Protein AF-A0A7R9TDF8-F1 (afdb_monomer)

Sequence (340 aa):
MAAEARTRLNGLPQVDYQATLSAKLRIAREVFRRAGDDALLCAAFLEWESAQEEWLLPYSVFCALRDTFGHAEHWRWGDLAAPTMDRLRAMAALHPRAGGAGGEGAPLEPSPVAREASFWRWLQWQLHLQLGAAARYATSRRVVLKGDLPIGVDKGSVDTWVHPELFRMDKRTGAPPDAFDPNGQNWGFPTYNWEAMSRDGYAWWRRRLAGLSQYFSAYRIDHILGFFRIWEMPEGTTTGLLGRFRPSVPLWRDELEAQGVWDFDRLCEPFITEELVEEVFGEELAPLVMGVTEDVGHGRLRLVSGLHTEELICEVLGAGCEEGALRAERKGGCGYSASA

Nearest PDB structures (foldseek):
  1esw-assembly1_A  TM=8.079E-01  e=2.100E-13  Thermus aquaticus
  2x1i-assembly1_A  TM=8.201E-01  e=2.803E-13  Thermus brockianus
  4s3q-assembly3_C  TM=7.929E-01  e=1.814E-10  Escherichia coli K-12
  4s3p-assembly1_A  TM=7.948E-01  e=2.565E-10  Escherichia coli K-12
  4s3r-assembly1_A  TM=7.953E-01  e=4.844E-10  Escherichia coli K-12

pLDDT: mean 87.62, std 16.83, range [22.81, 98.62]

Solvent-accessible surface area (backbone atoms only — not comparable to full-atom values): 19641 Å² total; per-residue (Å²): 107,72,69,56,51,47,58,60,54,72,68,44,98,59,84,55,59,68,63,48,50,54,50,50,52,54,52,50,52,56,49,38,75,74,50,34,69,65,50,64,68,32,68,72,44,48,55,49,46,64,78,37,39,86,58,48,53,56,43,14,47,46,52,28,48,24,68,70,72,72,50,50,60,40,81,72,52,58,90,60,30,65,62,52,72,68,56,51,51,65,48,48,31,67,75,38,52,44,73,71,100,78,82,84,39,58,82,41,82,48,46,74,48,7,58,41,14,51,51,45,47,51,50,52,49,54,48,50,54,52,50,38,50,51,34,53,50,33,49,76,68,76,40,82,48,70,41,80,39,68,73,67,57,54,67,51,30,56,64,44,41,73,42,43,74,45,35,36,82,69,29,22,25,41,37,60,52,48,99,88,40,78,48,29,34,54,69,73,19,33,38,74,26,61,72,56,35,54,75,67,72,34,51,71,61,52,49,57,54,56,62,50,56,71,49,28,83,44,68,47,60,42,69,60,59,52,80,73,37,30,34,39,24,54,60,52,63,77,52,12,68,78,46,42,58,44,72,64,85,84,82,55,67,70,64,37,40,76,71,71,52,72,64,54,65,71,73,76,41,84,85,41,31,67,68,57,40,36,71,75,50,31,86,84,43,24,64,61,56,53,71,51,38,40,81,75,58,93,70,30,39,40,62,36,92,86,48,83,36,59,54,53,44,48,54,63,53,50,78,75,43,75,96,66,78,88,62,73,77,92,80,76,92,72,92,72,83,90,80,131

Organism: NCBI:txid156133

Foldseek 3Di:
DLVVLCVVQVPDPDHPPVSVVVSVVVVLVVVCVVCLVVVCPDPVLVVVCVVVVVQLLLQLLQVLVCVVVVHLQLCPVPVRQEDDSVRSCQLQDQFDAPDPDDPPGDTDHHDSSNVSSSSSSVVVVVVLVVLLVVLVVCVVVVHFDEAEAEQFDACSDSCCRHCVVQWDSQKFFWAAADPVRNQTTTPHTTATPVVVCVVVPNVVVVVVVVVCVSRGPHYDYPPPCVVVWTWMAGPQAGTSHRTDIPPDDDDDQVNCVVVVNHPVCPVPDDFDALVVLCVPPNPPCSVVVVVQWDDPDPRGIDGPPPCPHPNSSCVVVVVPDDPDDPPPDPPDDDDDDPDD

Secondary structure (DSSP, 8-state):
-HHHHHHHHHTSSS--HHHHHHHHHHHHHHHHHHHHHHHHHSHHHHHHHHHHHHHHHHHHHHHHHHHHHTS--GGGSGGGSS--HHHHHHHH-SS-BSSSSSS-SPB-PPPHHHHHHHHHHHHHHHHHHHHHHHHHHHHHTTPPPEEEE-SS--TTSHHHHH-GGGEETTEEEEE---SS-TT-EE--PPEE-HHHHHTTTSHHHHHHHHHHTTT-SEEEETTGGGGT-EEEEETT--SSTT-EEES-PPPPHHHHHHTT---HHHHHS--B-HHHHHHHHHHHHHHHHHTTEEEEETTEEEEPTT--SHHHHHHHHHTSS-TTTT--------------

Radius of gyration: 26.21 Å; Cα contacts (8 Å, |Δi|>4): 369; chains: 1; bounding box: 64×52×73 Å

InterPro domains:
  IPR003385 Glycoside hydrolase, family 77 [PF02446] (10-244)
  IPR017853 Glycoside hydrolase superfamily [SSF51445] (5-248)

Structure (mmCIF, N/CA/C/O backbone):
data_AF-A0A7R9TDF8-F1
#
_entry.id   AF-A0A7R9TDF8-F1
#
loop_
_atom_site.group_PDB
_atom_site.id
_atom_site.type_symbol
_atom_site.label_atom_id
_atom_site.label_alt_id
_atom_site.label_comp_id
_atom_site.label_asym_id
_atom_site.label_entity_id
_atom_site.label_seq_id
_atom_site.pdbx_PDB_ins_code
_atom_site.Cartn_x
_atom_site.Cartn_y
_atom_site.Cartn_z
_atom_site.occupancy
_atom_site.B_iso_or_equiv
_atom_site.auth_seq_id
_atom_site.auth_comp_id
_atom_site.auth_asym_id
_atom_site.auth_atom_id
_atom_site.pdbx_PDB_model_num
ATOM 1 N N . MET A 1 1 ? 28.014 -14.544 -8.008 1.00 79.38 1 MET A N 1
ATOM 2 C CA . MET A 1 1 ? 26.915 -13.744 -7.419 1.00 79.38 1 MET A CA 1
ATOM 3 C C . MET A 1 1 ? 25.558 -14.450 -7.499 1.00 79.38 1 MET A C 1
ATOM 5 O O . MET A 1 1 ? 25.127 -14.960 -6.478 1.00 79.38 1 MET A O 1
ATOM 9 N N . ALA A 1 2 ? 24.879 -14.525 -8.655 1.00 86.69 2 ALA A N 1
ATOM 10 C CA . ALA A 1 2 ? 23.505 -15.056 -8.714 1.00 86.69 2 ALA A CA 1
ATOM 11 C C . ALA A 1 2 ? 23.385 -16.543 -8.322 1.00 86.69 2 ALA A C 1
ATOM 13 O O . ALA A 1 2 ? 22.520 -16.905 -7.530 1.00 86.69 2 ALA A O 1
ATOM 14 N N . ALA A 1 3 ? 24.279 -17.398 -8.832 1.00 89.75 3 ALA A N 1
ATOM 15 C CA . ALA A 1 3 ? 24.278 -18.830 -8.519 1.00 89.75 3 ALA A CA 1
ATOM 16 C C . ALA A 1 3 ? 24.531 -19.108 -7.027 1.00 89.75 3 ALA A C 1
ATOM 18 O O . ALA A 1 3 ? 23.849 -19.929 -6.427 1.00 89.75 3 ALA A O 1
ATOM 19 N N . GLU A 1 4 ? 25.466 -18.376 -6.427 1.00 90.69 4 GLU A N 1
ATOM 20 C CA . GLU A 1 4 ? 25.805 -18.468 -5.005 1.00 90.69 4 GLU A CA 1
ATOM 21 C C . GLU A 1 4 ? 24.652 -17.997 -4.110 1.00 90.69 4 GLU A C 1
ATOM 23 O O . GLU A 1 4 ? 24.253 -18.711 -3.191 1.00 90.69 4 GLU A O 1
ATOM 28 N N . ALA A 1 5 ? 24.058 -16.836 -4.421 1.00 91.19 5 ALA A N 1
ATOM 29 C CA . ALA A 1 5 ? 22.892 -16.330 -3.704 1.00 91.19 5 ALA A CA 1
ATOM 30 C C . ALA A 1 5 ? 21.723 -17.322 -3.771 1.00 91.19 5 ALA A C 1
ATOM 32 O O . ALA A 1 5 ? 21.091 -17.577 -2.752 1.00 91.19 5 ALA A O 1
ATOM 33 N N . ARG A 1 6 ? 21.482 -17.930 -4.941 1.00 92.81 6 ARG A N 1
ATOM 34 C CA . ARG A 1 6 ? 20.460 -18.967 -5.122 1.00 92.81 6 ARG A CA 1
ATOM 35 C C . ARG A 1 6 ? 20.722 -20.184 -4.240 1.00 92.81 6 ARG A C 1
ATOM 37 O O . ARG A 1 6 ? 19.817 -20.595 -3.529 1.00 92.81 6 ARG A O 1
ATOM 44 N N . THR A 1 7 ? 21.928 -20.755 -4.275 1.00 95.00 7 THR A N 1
ATOM 45 C CA . THR A 1 7 ? 22.259 -21.944 -3.471 1.00 95.00 7 THR A CA 1
ATOM 46 C C . THR A 1 7 ? 22.097 -21.665 -1.980 1.00 95.00 7 THR A C 1
ATOM 48 O O . THR A 1 7 ? 21.463 -22.447 -1.280 1.00 95.00 7 THR A O 1
ATOM 51 N N . ARG A 1 8 ? 22.621 -20.530 -1.503 1.00 95.69 8 ARG A N 1
ATOM 52 C CA . ARG A 1 8 ? 22.553 -20.158 -0.087 1.00 95.69 8 ARG A CA 1
ATOM 53 C C . ARG A 1 8 ? 21.121 -19.885 0.375 1.00 95.69 8 ARG A C 1
ATOM 55 O O . ARG A 1 8 ? 20.710 -20.423 1.392 1.00 95.69 8 ARG A O 1
ATOM 62 N N . LEU A 1 9 ? 20.377 -19.045 -0.348 1.00 96.06 9 LEU A N 1
ATOM 63 C CA . LEU A 1 9 ? 19.055 -18.582 0.087 1.00 96.06 9 LEU A CA 1
ATOM 64 C C . LEU A 1 9 ? 17.964 -19.636 -0.115 1.00 96.06 9 LEU A C 1
ATOM 66 O O . LEU A 1 9 ? 17.097 -19.766 0.741 1.00 96.06 9 LEU A O 1
ATOM 70 N N . ASN A 1 10 ? 18.021 -20.429 -1.191 1.00 95.75 10 ASN A N 1
ATOM 71 C CA . ASN A 1 10 ? 17.046 -21.504 -1.408 1.00 95.75 10 ASN A CA 1
ATOM 72 C C . ASN A 1 10 ? 17.256 -22.694 -0.461 1.00 95.75 10 ASN A C 1
ATOM 74 O O . ASN A 1 10 ? 16.363 -23.524 -0.335 1.00 95.75 10 ASN A O 1
ATOM 78 N N . GLY A 1 11 ? 18.434 -22.808 0.161 1.00 95.44 11 GLY A N 1
ATOM 79 C CA . GLY A 1 11 ? 18.725 -23.843 1.152 1.00 95.44 11 GLY A CA 1
ATOM 80 C C . GLY A 1 11 ? 18.182 -23.537 2.551 1.00 95.44 11 GLY A C 1
ATOM 81 O O . GLY A 1 11 ? 18.278 -24.393 3.427 1.00 95.44 11 GLY A O 1
ATOM 82 N N . LEU A 1 12 ? 17.643 -22.335 2.786 1.00 96.88 12 LEU A N 1
ATOM 83 C CA . LEU A 1 12 ? 17.080 -21.961 4.081 1.00 96.88 12 LEU A CA 1
ATOM 84 C C . LEU A 1 12 ? 15.690 -22.593 4.277 1.00 96.88 12 LEU A C 1
ATOM 86 O O . LEU A 1 12 ? 14.914 -22.671 3.325 1.00 96.88 12 LEU A O 1
ATOM 90 N N . PRO A 1 13 ? 15.334 -23.000 5.511 1.00 96.88 13 PRO A N 1
ATOM 91 C CA . PRO A 1 13 ? 14.023 -23.588 5.802 1.00 96.88 13 PRO A CA 1
ATOM 92 C C . PRO A 1 13 ? 12.876 -22.571 5.691 1.00 96.88 13 PRO A C 1
ATOM 94 O O . PRO A 1 13 ? 11.719 -22.953 5.545 1.00 96.88 13 PRO A O 1
ATOM 97 N N . GLN A 1 14 ? 13.196 -21.279 5.777 1.00 97.06 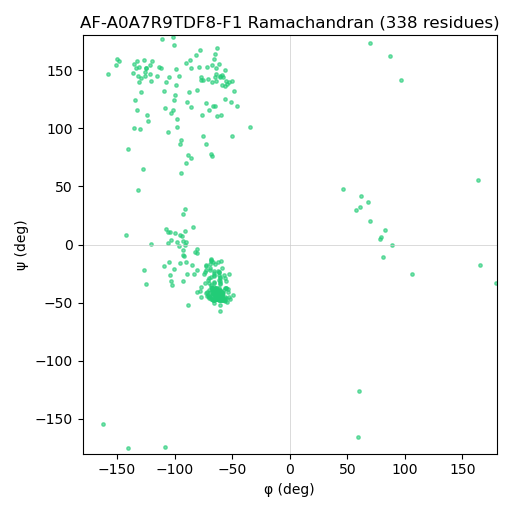14 GLN A N 1
ATOM 98 C CA . GLN A 1 14 ? 12.270 -20.163 5.627 1.00 97.06 14 GLN A CA 1
ATOM 99 C C . GLN A 1 14 ? 12.900 -19.088 4.744 1.00 97.06 14 GLN A C 1
ATOM 101 O O . GLN A 1 14 ? 14.124 -18.985 4.637 1.00 97.06 14 GLN A O 1
ATOM 106 N N . VAL A 1 15 ? 12.055 -18.276 4.112 1.00 96.69 15 VAL A N 1
ATOM 107 C CA . VAL A 1 15 ? 12.512 -17.182 3.255 1.00 96.69 15 VAL A CA 1
ATOM 108 C C . VAL A 1 15 ? 13.131 -16.081 4.112 1.00 96.69 15 VAL A C 1
ATOM 110 O O . VAL A 1 15 ? 12.439 -15.402 4.865 1.00 96.69 15 VAL A O 1
ATOM 113 N N . ASP A 1 16 ? 14.429 -15.848 3.934 1.00 96.88 16 ASP A N 1
ATOM 114 C CA . ASP A 1 16 ? 15.078 -14.619 4.389 1.00 96.88 16 ASP A CA 1
ATOM 115 C C . ASP A 1 16 ? 14.699 -13.481 3.429 1.00 96.88 16 ASP A C 1
ATOM 117 O O . ASP A 1 16 ? 15.302 -13.315 2.360 1.00 96.88 16 ASP A O 1
ATOM 121 N N . TYR A 1 17 ? 13.644 -12.737 3.773 1.00 96.19 17 TYR A N 1
ATOM 122 C CA . TYR A 1 17 ? 13.084 -11.681 2.927 1.00 96.19 17 TYR A CA 1
ATOM 123 C C . TYR A 1 17 ? 14.102 -10.588 2.606 1.00 96.19 17 TYR A C 1
ATOM 125 O O . TYR A 1 17 ? 14.248 -10.217 1.439 1.00 96.19 17 TYR A O 1
ATOM 133 N N . GLN A 1 18 ? 14.834 -10.096 3.609 1.00 96.25 18 GLN A N 1
ATOM 134 C CA . GLN A 1 18 ? 15.765 -8.984 3.431 1.00 96.25 18 GLN A CA 1
ATOM 135 C C . GLN A 1 18 ? 16.940 -9.392 2.538 1.00 96.25 18 GLN A C 1
ATOM 137 O O . GLN A 1 18 ? 17.264 -8.680 1.578 1.00 96.25 18 GLN A O 1
ATOM 142 N N . ALA A 1 19 ? 17.555 -10.551 2.793 1.00 96.25 19 ALA A N 1
ATOM 143 C CA . ALA A 1 19 ? 18.671 -11.019 1.980 1.00 96.25 19 ALA A CA 1
ATOM 144 C C . ALA A 1 19 ? 18.222 -11.408 0.565 1.00 96.25 19 ALA A C 1
ATOM 146 O O . ALA A 1 19 ? 18.941 -11.137 -0.402 1.00 96.25 19 ALA A O 1
ATOM 147 N N . THR A 1 20 ? 17.029 -11.994 0.421 1.00 96.62 20 THR A N 1
ATOM 148 C CA . THR A 1 20 ? 16.456 -12.353 -0.884 1.00 96.62 20 THR A CA 1
ATOM 149 C C . THR A 1 20 ? 16.148 -11.122 -1.720 1.00 96.62 20 THR A C 1
ATOM 151 O O . THR A 1 20 ? 16.553 -11.066 -2.884 1.00 96.62 20 THR A O 1
ATOM 154 N N . LEU A 1 21 ? 15.482 -10.120 -1.143 1.00 95.88 21 LEU A N 1
ATOM 155 C CA . LEU A 1 21 ? 15.175 -8.868 -1.828 1.00 95.88 21 LEU A CA 1
ATOM 156 C C . LEU A 1 21 ? 16.463 -8.146 -2.238 1.00 95.88 21 LEU A C 1
ATOM 158 O O . LEU A 1 21 ? 16.625 -7.796 -3.406 1.00 95.88 21 LEU A O 1
ATOM 162 N N . SER A 1 22 ? 17.419 -8.023 -1.314 1.00 95.62 22 SER A N 1
ATOM 163 C CA . SER A 1 22 ? 18.718 -7.391 -1.575 1.00 95.62 22 SER A CA 1
ATOM 164 C C . SER A 1 22 ? 19.488 -8.086 -2.701 1.00 95.62 22 SER A C 1
ATOM 166 O O . SER A 1 22 ? 20.064 -7.428 -3.568 1.00 95.62 22 SER A O 1
ATOM 168 N N . ALA A 1 23 ? 19.500 -9.423 -2.719 1.00 96.44 23 ALA A N 1
ATOM 169 C CA . ALA A 1 23 ? 20.156 -10.190 -3.772 1.00 96.44 23 ALA A CA 1
ATOM 170 C C . ALA A 1 23 ? 19.447 -10.024 -5.125 1.00 96.44 23 ALA A C 1
ATOM 172 O O . ALA A 1 23 ? 20.110 -9.760 -6.130 1.00 96.44 23 ALA A O 1
ATOM 173 N N . LYS A 1 24 ? 18.112 -10.138 -5.159 1.00 96.31 24 LYS A N 1
ATOM 174 C CA . LYS A 1 24 ? 17.321 -9.999 -6.390 1.00 96.31 24 LYS A CA 1
ATOM 175 C C . LYS A 1 24 ? 17.425 -8.599 -6.984 1.00 96.31 24 LYS A C 1
ATOM 177 O O . LYS A 1 24 ? 17.675 -8.493 -8.180 1.00 96.31 24 LYS A O 1
ATOM 182 N N . LEU A 1 25 ? 17.308 -7.544 -6.175 1.00 96.62 25 LEU A N 1
ATOM 183 C CA . LEU A 1 25 ? 17.443 -6.163 -6.647 1.00 96.62 25 LEU A CA 1
ATOM 184 C C . LEU A 1 25 ? 18.845 -5.887 -7.191 1.00 96.62 25 LEU A C 1
ATOM 186 O O . LEU A 1 25 ? 18.976 -5.279 -8.248 1.00 96.62 25 LEU A O 1
ATOM 190 N N . ARG A 1 26 ? 19.899 -6.393 -6.539 1.00 96.06 26 ARG A N 1
ATOM 191 C CA . ARG A 1 26 ? 21.276 -6.257 -7.043 1.00 96.06 26 ARG A CA 1
ATOM 192 C C . ARG A 1 26 ? 21.455 -6.916 -8.411 1.00 96.06 26 ARG A C 1
ATOM 194 O O . ARG A 1 26 ? 22.062 -6.326 -9.300 1.00 96.06 26 ARG A O 1
ATOM 201 N N . ILE A 1 27 ? 20.916 -8.123 -8.586 1.00 95.75 27 ILE A N 1
ATOM 202 C CA . ILE A 1 27 ? 20.950 -8.836 -9.870 1.00 95.75 27 ILE A CA 1
ATOM 203 C C . ILE A 1 27 ? 20.129 -8.078 -10.919 1.00 95.75 27 ILE A C 1
ATOM 205 O O . ILE A 1 27 ? 20.618 -7.860 -12.022 1.00 95.75 27 ILE A O 1
ATOM 209 N N . ALA A 1 28 ? 18.915 -7.645 -10.575 1.00 96.56 28 ALA A N 1
ATOM 210 C CA . ALA A 1 28 ? 18.036 -6.900 -11.470 1.00 96.56 28 ALA A CA 1
ATOM 211 C C . ALA A 1 28 ? 18.686 -5.594 -11.949 1.00 96.56 28 ALA A C 1
ATOM 213 O O . ALA A 1 28 ? 18.659 -5.310 -13.142 1.00 96.56 28 ALA A O 1
ATOM 214 N N . ARG A 1 29 ? 19.339 -4.842 -11.054 1.00 96.56 29 ARG A N 1
ATOM 215 C CA . ARG A 1 29 ? 20.085 -3.626 -11.413 1.00 96.56 29 ARG A CA 1
ATOM 216 C C . ARG A 1 29 ? 21.243 -3.916 -12.359 1.00 96.56 29 ARG A C 1
ATOM 218 O O . ARG A 1 29 ? 21.447 -3.168 -13.305 1.00 96.56 29 ARG A O 1
ATOM 225 N N . GLU A 1 30 ? 21.979 -5.004 -12.148 1.00 95.81 30 GLU A N 1
ATOM 226 C CA . GLU A 1 30 ? 23.072 -5.383 -13.050 1.00 95.81 30 GLU A CA 1
ATOM 227 C C . GLU A 1 30 ? 22.565 -5.818 -14.433 1.00 95.81 30 GLU A C 1
ATOM 229 O O . GLU A 1 30 ? 23.208 -5.529 -15.440 1.00 95.81 30 GLU A O 1
ATOM 234 N N . VAL A 1 31 ? 21.403 -6.474 -14.504 1.00 95.69 31 VAL A N 1
ATOM 235 C CA . VAL A 1 31 ? 20.738 -6.779 -15.780 1.00 95.69 31 VAL A CA 1
ATOM 236 C C . VAL A 1 31 ? 20.294 -5.489 -16.469 1.00 95.69 31 VAL A C 1
ATOM 238 O O . VAL A 1 31 ? 20.608 -5.288 -17.641 1.00 95.69 31 VAL A O 1
ATOM 241 N N . PHE A 1 32 ? 19.637 -4.589 -15.738 1.00 96.19 32 PHE A N 1
ATOM 242 C CA . PHE A 1 32 ? 19.196 -3.297 -16.258 1.00 96.19 32 PHE A CA 1
ATOM 243 C C . PHE A 1 32 ? 20.369 -2.443 -16.755 1.00 96.19 32 PHE A C 1
ATOM 245 O O . PHE A 1 32 ? 20.310 -1.882 -17.838 1.00 96.19 32 PHE A O 1
ATOM 252 N N . ARG A 1 33 ? 21.501 -2.428 -16.047 1.00 94.38 33 ARG A N 1
ATOM 253 C CA . ARG A 1 33 ? 22.711 -1.718 -16.489 1.00 94.38 33 ARG A CA 1
ATOM 254 C C . ARG A 1 33 ? 23.252 -2.226 -17.833 1.00 94.38 33 ARG A C 1
ATOM 256 O O . ARG A 1 33 ? 23.934 -1.488 -18.531 1.00 94.38 33 ARG A O 1
ATOM 263 N N . ARG A 1 34 ? 23.023 -3.500 -18.169 1.00 93.19 34 ARG A N 1
ATOM 264 C CA . ARG A 1 34 ? 23.550 -4.123 -19.395 1.00 93.19 34 ARG A CA 1
ATOM 265 C C . ARG A 1 34 ? 22.594 -4.058 -20.579 1.00 93.19 34 ARG A C 1
ATOM 267 O O . ARG A 1 34 ? 23.071 -4.069 -21.703 1.00 93.19 34 ARG A O 1
ATOM 274 N N . ALA A 1 35 ? 21.288 -4.086 -20.327 1.00 90.44 35 ALA A N 1
ATOM 275 C CA . ALA A 1 35 ? 20.269 -4.264 -21.367 1.00 90.44 35 ALA A CA 1
ATOM 276 C C . ALA A 1 35 ? 18.998 -3.425 -21.134 1.00 90.44 35 ALA A C 1
ATOM 278 O O . ALA A 1 35 ? 17.984 -3.629 -21.797 1.00 90.44 35 ALA A O 1
ATOM 279 N N . GLY A 1 36 ? 19.019 -2.526 -20.151 1.00 85.19 36 GLY A N 1
ATOM 280 C CA . GLY A 1 36 ? 17.886 -1.691 -19.771 1.00 85.19 36 GLY A CA 1
ATOM 281 C C . GLY A 1 36 ? 17.522 -0.695 -20.856 1.00 85.19 36 GLY A C 1
ATOM 282 O O . GLY A 1 36 ? 16.359 -0.634 -21.228 1.00 85.19 36 GLY A O 1
ATOM 283 N N . ASP A 1 37 ? 18.507 0.011 -21.410 1.00 85.56 37 ASP A N 1
ATOM 284 C CA . ASP A 1 37 ? 18.272 1.035 -22.434 1.00 85.56 37 ASP A CA 1
ATOM 285 C C . ASP A 1 37 ? 17.599 0.439 -23.679 1.00 85.56 37 ASP A C 1
ATOM 287 O O . ASP A 1 37 ? 16.549 0.918 -24.102 1.00 85.56 37 ASP A O 1
ATOM 291 N N . ASP A 1 38 ? 18.113 -0.683 -24.192 1.00 88.12 38 ASP A N 1
ATOM 292 C CA . ASP A 1 38 ? 17.503 -1.393 -25.324 1.00 88.12 38 ASP A CA 1
ATOM 293 C C . ASP A 1 38 ? 16.072 -1.859 -25.009 1.00 88.12 38 ASP A C 1
ATOM 295 O O . ASP A 1 38 ? 15.174 -1.773 -25.851 1.00 88.12 38 ASP A O 1
ATOM 299 N N . ALA A 1 39 ? 15.834 -2.336 -23.782 1.00 87.31 39 ALA A N 1
ATOM 300 C CA . ALA A 1 39 ? 14.507 -2.760 -23.349 1.00 87.31 39 ALA A CA 1
ATOM 301 C C . ALA A 1 39 ? 13.525 -1.582 -23.247 1.00 87.31 39 ALA A C 1
ATOM 303 O O . ALA A 1 39 ? 12.359 -1.747 -23.600 1.00 87.31 39 ALA A O 1
ATOM 304 N N . LEU A 1 40 ? 13.988 -0.411 -22.801 1.00 89.81 40 LEU A N 1
ATOM 305 C CA . LEU A 1 40 ? 13.187 0.811 -22.700 1.00 89.81 40 LEU A CA 1
ATOM 306 C C . LEU A 1 40 ? 12.891 1.443 -24.069 1.00 89.81 40 LEU A C 1
ATOM 308 O O . LEU A 1 40 ? 11.927 2.189 -24.201 1.00 89.81 40 LEU A O 1
ATOM 312 N N . LEU A 1 41 ? 13.691 1.139 -25.093 1.00 90.81 41 LEU A N 1
ATOM 313 C CA . LEU A 1 41 ? 13.490 1.626 -26.462 1.00 90.81 41 LEU A CA 1
ATOM 314 C C . LEU A 1 41 ? 12.650 0.680 -27.330 1.00 90.81 41 LEU A C 1
ATOM 316 O O . LEU A 1 41 ? 12.259 1.044 -28.441 1.00 90.81 41 LEU A O 1
ATOM 320 N N . CYS A 1 42 ? 12.366 -0.539 -26.864 1.00 94.19 42 CYS A N 1
ATOM 321 C CA . CYS A 1 42 ? 11.582 -1.485 -27.651 1.00 94.19 42 CYS A CA 1
ATOM 322 C C . CYS A 1 42 ? 10.103 -1.065 -27.747 1.00 94.19 42 CYS A C 1
ATOM 324 O O . CYS A 1 42 ? 9.499 -0.606 -26.777 1.00 94.19 42 CYS A O 1
ATOM 326 N N . ALA A 1 43 ? 9.491 -1.288 -28.915 1.00 95.62 43 ALA A N 1
ATOM 327 C CA . ALA A 1 43 ? 8.110 -0.876 -29.183 1.00 95.62 43 ALA A CA 1
ATOM 328 C C . ALA A 1 43 ? 7.102 -1.460 -28.175 1.00 95.62 43 ALA A C 1
ATOM 330 O O . ALA A 1 43 ? 6.212 -0.750 -27.721 1.00 95.62 43 ALA A O 1
ATOM 331 N N . ALA A 1 44 ? 7.284 -2.724 -27.773 1.00 96.25 44 ALA A N 1
ATOM 332 C CA . ALA A 1 44 ? 6.397 -3.386 -26.816 1.00 96.25 44 ALA A CA 1
ATOM 333 C C . ALA A 1 44 ? 6.433 -2.737 -25.423 1.00 96.25 44 ALA A C 1
ATOM 335 O O . ALA A 1 44 ? 5.399 -2.645 -24.766 1.00 96.25 44 ALA A O 1
ATOM 336 N N . PHE A 1 45 ? 7.609 -2.280 -24.974 1.00 96.38 45 PHE A N 1
ATOM 337 C CA . PHE A 1 45 ? 7.721 -1.547 -23.716 1.00 96.38 45 PHE A CA 1
ATOM 338 C C . PHE A 1 45 ? 7.055 -0.178 -23.823 1.00 96.38 45 PHE A C 1
ATOM 340 O O . PHE A 1 45 ? 6.276 0.163 -22.945 1.00 96.38 45 PHE A O 1
ATOM 347 N N . LEU A 1 46 ? 7.318 0.579 -24.892 1.00 95.44 46 LEU A N 1
ATOM 348 C CA . LEU A 1 46 ? 6.756 1.923 -25.074 1.00 95.44 46 LEU A CA 1
ATOM 349 C C . LEU A 1 46 ? 5.222 1.904 -25.158 1.00 95.44 46 LEU A C 1
ATOM 351 O O . LEU A 1 46 ? 4.556 2.750 -24.564 1.00 95.44 46 LEU A O 1
ATOM 355 N N . GLU A 1 47 ? 4.653 0.917 -25.854 1.00 96.81 47 GLU A N 1
ATOM 356 C CA . GLU A 1 47 ? 3.202 0.710 -25.919 1.00 96.81 47 GLU A CA 1
ATOM 357 C C . GLU A 1 47 ? 2.623 0.375 -24.537 1.00 96.81 47 GLU A C 1
ATOM 359 O O . GLU A 1 47 ? 1.640 0.983 -24.105 1.00 96.81 47 GLU A O 1
ATOM 364 N N . TRP A 1 48 ? 3.256 -0.552 -23.811 1.00 96.75 48 TRP A N 1
ATOM 365 C CA . TRP A 1 48 ? 2.827 -0.913 -22.462 1.00 96.75 48 TRP A CA 1
ATOM 366 C C . TRP A 1 48 ? 2.954 0.256 -21.483 1.00 96.75 48 TRP A C 1
ATOM 368 O O . TRP A 1 48 ? 2.012 0.541 -20.749 1.00 96.75 48 TRP A O 1
ATOM 378 N N . GLU A 1 49 ? 4.084 0.959 -21.488 1.00 95.62 49 GLU A N 1
ATOM 379 C CA . GLU A 1 49 ? 4.345 2.112 -20.631 1.00 95.62 49 GLU A CA 1
ATOM 380 C C . GLU A 1 49 ? 3.304 3.207 -20.861 1.00 95.62 49 GLU A C 1
ATOM 382 O O . GLU A 1 49 ? 2.740 3.712 -19.894 1.00 95.62 49 GLU A O 1
ATOM 387 N N . SER A 1 50 ? 2.986 3.518 -22.122 1.00 95.50 50 SER A N 1
ATOM 388 C CA . SER A 1 50 ? 1.939 4.488 -22.451 1.00 95.50 50 SER A CA 1
ATOM 389 C C . SER A 1 50 ? 0.572 4.058 -21.912 1.00 95.50 50 SER A C 1
ATOM 391 O O . SER A 1 50 ? -0.147 4.877 -21.344 1.00 95.50 50 SER A O 1
ATOM 393 N N . ALA A 1 51 ? 0.227 2.769 -22.006 1.00 95.38 51 ALA A N 1
ATOM 394 C CA . ALA A 1 51 ? -1.023 2.243 -21.457 1.00 95.38 51 ALA A CA 1
ATOM 395 C C . ALA A 1 51 ? -1.061 2.223 -19.915 1.00 95.38 51 ALA A C 1
ATOM 397 O O . ALA A 1 51 ? -2.145 2.170 -19.334 1.00 95.38 51 ALA A O 1
ATOM 398 N N . GLN A 1 52 ? 0.099 2.231 -19.249 1.00 96.06 52 GLN A N 1
ATOM 399 C CA . GLN A 1 52 ? 0.224 2.192 -17.788 1.00 96.06 52 GLN A CA 1
ATOM 400 C C . GLN A 1 52 ? 0.626 3.541 -17.161 1.00 96.06 52 GLN A C 1
ATOM 402 O O . GLN A 1 52 ? 0.769 3.604 -15.939 1.00 96.06 52 GLN A O 1
ATOM 407 N N . GLU A 1 53 ? 0.805 4.609 -17.953 1.00 94.44 53 GLU A N 1
ATOM 408 C CA . GLU A 1 53 ? 1.426 5.878 -17.525 1.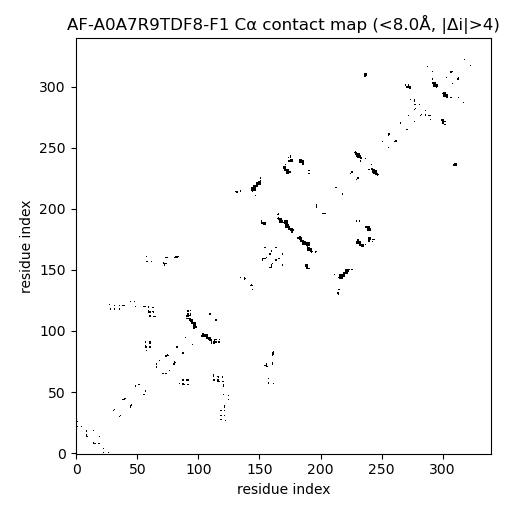00 94.44 53 GLU A CA 1
ATOM 409 C C . GLU A 1 53 ? 0.822 6.416 -16.222 1.00 94.44 53 GLU A C 1
ATOM 411 O O . GLU A 1 53 ? 1.560 6.807 -15.318 1.00 94.44 53 GLU A O 1
ATOM 416 N N . GLU A 1 54 ? -0.509 6.372 -16.112 1.00 93.69 54 GLU A N 1
ATOM 417 C CA . GLU A 1 54 ? -1.277 6.945 -15.002 1.00 93.69 54 GLU A CA 1
ATOM 418 C C . GLU A 1 54 ? -0.804 6.464 -13.622 1.00 93.69 54 GLU A C 1
ATOM 420 O O . GLU A 1 54 ? -0.692 7.277 -12.711 1.00 93.69 54 GLU A O 1
ATOM 425 N N . TRP A 1 55 ? -0.480 5.176 -13.460 1.00 96.31 55 TRP A N 1
ATOM 426 C CA . TRP A 1 55 ? 0.024 4.639 -12.186 1.00 96.31 55 TRP A CA 1
ATOM 427 C C . TRP A 1 55 ? 1.536 4.399 -12.205 1.00 96.31 55 TRP A C 1
ATOM 429 O O . TRP A 1 55 ? 2.202 4.514 -11.174 1.00 96.31 55 TRP A O 1
ATOM 439 N N . LEU A 1 56 ? 2.101 4.065 -13.367 1.00 97.75 56 LEU A N 1
ATOM 440 C CA . LEU A 1 56 ? 3.496 3.658 -13.488 1.00 97.75 56 LEU A CA 1
ATOM 441 C C . LEU A 1 56 ? 4.453 4.839 -13.302 1.00 97.75 56 LEU A C 1
ATOM 443 O O . LEU A 1 56 ? 5.479 4.706 -12.627 1.00 97.75 56 LEU A O 1
ATOM 447 N N . LEU A 1 57 ? 4.114 6.001 -13.867 1.00 97.62 57 LEU A N 1
ATOM 448 C CA . LEU A 1 57 ? 4.900 7.217 -13.700 1.00 97.62 57 LEU A CA 1
ATOM 449 C C . LEU A 1 57 ? 4.991 7.630 -12.220 1.00 97.62 57 LEU A C 1
ATOM 451 O O . LEU A 1 57 ? 6.118 7.680 -11.714 1.00 97.62 57 LEU A O 1
ATOM 455 N N . PRO A 1 58 ? 3.879 7.857 -11.488 1.00 97.94 58 PRO A N 1
ATOM 456 C CA . PRO A 1 58 ? 3.967 8.209 -10.076 1.00 97.94 58 PRO A CA 1
ATOM 457 C C . PRO A 1 58 ? 4.634 7.115 -9.243 1.00 97.94 58 PRO A C 1
ATOM 459 O O . PRO A 1 58 ? 5.477 7.437 -8.411 1.00 97.94 58 PRO A O 1
ATOM 462 N N . TYR A 1 59 ? 4.368 5.831 -9.507 1.00 98.56 59 TYR A N 1
ATOM 463 C CA . TYR A 1 59 ? 5.020 4.724 -8.798 1.00 98.56 59 TYR A CA 1
ATOM 464 C C . TYR A 1 59 ? 6.547 4.748 -8.936 1.00 98.56 59 TYR A C 1
ATOM 466 O O . TYR A 1 59 ? 7.274 4.586 -7.952 1.00 98.56 59 TYR A O 1
ATOM 474 N N . SER A 1 60 ? 7.044 4.954 -10.156 1.00 98.38 60 SER A N 1
ATOM 475 C CA . SER A 1 60 ? 8.480 4.922 -10.432 1.00 98.38 60 SER A CA 1
ATOM 476 C C . SER A 1 60 ? 9.231 6.084 -9.781 1.00 98.38 60 SER A C 1
ATOM 478 O O . SER A 1 60 ? 10.297 5.877 -9.197 1.00 98.38 60 SER A O 1
ATOM 480 N N . VAL A 1 61 ? 8.648 7.287 -9.812 1.00 98.31 61 VAL A N 1
ATOM 481 C CA . VAL A 1 61 ? 9.205 8.461 -9.132 1.00 98.31 61 VAL A CA 1
ATOM 482 C C . VAL A 1 61 ? 9.097 8.300 -7.617 1.00 98.31 61 VAL A C 1
ATOM 484 O O . VAL A 1 61 ? 10.064 8.582 -6.917 1.00 98.31 61 VAL A O 1
ATOM 487 N N . PHE A 1 62 ? 7.976 7.782 -7.108 1.00 98.62 62 PHE A N 1
ATOM 488 C CA . PHE A 1 62 ? 7.795 7.500 -5.684 1.00 98.62 62 PHE A CA 1
ATOM 489 C C . PHE A 1 62 ? 8.889 6.568 -5.157 1.00 98.62 62 PHE A C 1
ATOM 491 O O . PHE A 1 62 ? 9.503 6.854 -4.135 1.00 98.62 62 PHE A O 1
ATOM 498 N N . CYS A 1 63 ? 9.179 5.476 -5.871 1.00 98.38 63 CYS A N 1
ATOM 499 C CA . CYS A 1 63 ? 10.230 4.537 -5.482 1.00 98.38 63 CYS A CA 1
ATOM 500 C C . CYS A 1 63 ? 11.621 5.190 -5.502 1.00 98.38 63 CYS A C 1
ATOM 502 O O . CYS A 1 63 ? 12.389 5.002 -4.561 1.00 98.38 63 CYS A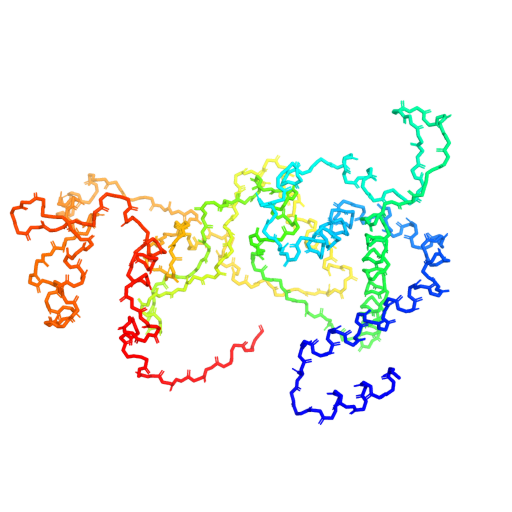 O 1
ATOM 504 N N . ALA A 1 64 ? 11.921 6.005 -6.518 1.00 97.88 64 ALA A N 1
ATOM 505 C CA . ALA A 1 64 ? 13.171 6.760 -6.582 1.00 97.88 64 ALA A CA 1
ATOM 506 C C . ALA A 1 64 ? 13.326 7.749 -5.411 1.00 97.88 64 ALA A C 1
ATOM 508 O O . ALA A 1 64 ? 14.404 7.849 -4.821 1.00 97.88 64 ALA A O 1
ATOM 509 N N . LEU A 1 65 ? 12.256 8.461 -5.044 1.00 97.69 65 LEU A N 1
ATOM 510 C CA . LEU A 1 65 ? 12.261 9.395 -3.917 1.00 97.69 65 LEU A CA 1
ATOM 511 C C . LEU A 1 65 ? 12.340 8.674 -2.574 1.00 97.69 65 LEU A C 1
ATOM 513 O O . LEU A 1 65 ? 13.179 9.041 -1.758 1.00 97.69 65 LEU A O 1
ATOM 517 N N . ARG A 1 66 ? 11.553 7.614 -2.363 1.00 97.69 66 ARG A N 1
ATOM 518 C CA . ARG A 1 66 ? 11.623 6.770 -1.160 1.00 97.69 66 ARG A CA 1
ATOM 519 C C . ARG A 1 66 ? 13.047 6.293 -0.908 1.00 97.69 66 ARG A C 1
ATOM 521 O O . ARG A 1 66 ? 13.530 6.390 0.214 1.00 97.69 66 ARG A O 1
ATOM 528 N N . ASP A 1 67 ? 13.723 5.804 -1.943 1.00 95.75 67 ASP A N 1
ATOM 529 C CA . ASP A 1 67 ? 15.092 5.302 -1.819 1.00 95.75 67 ASP A CA 1
ATOM 530 C C . ASP A 1 67 ? 16.099 6.441 -1.578 1.00 95.75 67 ASP A C 1
ATOM 532 O O . ASP A 1 67 ? 17.087 6.245 -0.876 1.00 95.75 67 ASP A O 1
ATOM 536 N N . THR A 1 68 ? 15.828 7.642 -2.105 1.00 94.94 68 THR A N 1
ATOM 537 C CA . THR A 1 68 ? 16.652 8.844 -1.880 1.00 94.94 68 THR A CA 1
ATOM 538 C C . THR A 1 68 ? 16.509 9.386 -0.454 1.00 94.94 68 THR A C 1
ATOM 540 O O . THR A 1 68 ? 17.508 9.739 0.167 1.00 94.94 68 THR A O 1
ATOM 543 N N . PHE A 1 69 ? 15.283 9.456 0.074 1.00 95.81 69 PHE A N 1
ATOM 544 C CA . PHE A 1 69 ? 14.992 9.961 1.421 1.00 95.81 69 PHE A CA 1
ATOM 545 C C . PHE A 1 69 ? 15.146 8.893 2.515 1.00 95.81 69 PHE A C 1
ATOM 547 O O . PHE A 1 69 ? 15.244 9.227 3.692 1.00 95.81 69 PHE A O 1
ATOM 554 N N . GLY A 1 70 ? 15.162 7.609 2.150 1.00 96.62 70 GLY A N 1
ATOM 555 C CA . GLY A 1 70 ? 15.261 6.485 3.084 1.00 96.62 70 GLY A CA 1
ATOM 556 C C . GLY A 1 70 ? 13.952 6.124 3.799 1.00 96.62 70 GLY A C 1
ATOM 557 O O . GLY A 1 70 ? 13.960 5.248 4.659 1.00 96.62 70 GLY A O 1
ATOM 558 N N . HIS A 1 71 ? 12.829 6.763 3.456 1.00 96.06 71 HIS A N 1
ATOM 559 C CA . HIS A 1 71 ? 11.510 6.492 4.034 1.00 96.06 71 HIS A CA 1
ATOM 560 C C . HIS A 1 71 ? 10.379 6.782 3.036 1.00 96.06 71 HIS A C 1
ATOM 562 O O . HIS A 1 71 ? 10.553 7.534 2.079 1.00 96.06 71 HIS A O 1
ATOM 568 N N . ALA A 1 72 ? 9.202 6.200 3.282 1.00 97.00 72 ALA A N 1
ATOM 569 C CA . ALA A 1 72 ? 8.005 6.332 2.442 1.00 97.00 72 ALA A CA 1
ATOM 570 C C . ALA A 1 72 ? 7.013 7.413 2.927 1.00 97.00 72 ALA A C 1
ATOM 572 O O . ALA A 1 72 ? 5.984 7.640 2.296 1.00 97.00 72 ALA A O 1
ATOM 573 N N . GLU A 1 73 ? 7.320 8.081 4.045 1.00 96.06 73 GLU A N 1
ATOM 574 C CA . GLU A 1 73 ? 6.522 9.170 4.631 1.00 96.06 73 GLU A CA 1
ATOM 575 C C . GLU A 1 73 ? 6.562 10.422 3.743 1.00 96.06 73 GLU A C 1
ATOM 577 O O . GLU A 1 73 ? 7.308 11.370 3.994 1.00 96.06 73 GLU A O 1
ATOM 582 N N . HIS A 1 74 ? 5.786 10.400 2.662 1.00 96.50 74 HIS A N 1
ATOM 583 C CA . HIS A 1 74 ? 5.826 11.408 1.602 1.00 96.50 74 HIS A CA 1
ATOM 584 C C . HIS A 1 74 ? 5.479 12.821 2.079 1.00 96.50 74 HIS A C 1
ATOM 586 O O . HIS A 1 74 ? 6.033 13.791 1.567 1.00 96.50 74 HIS A O 1
ATOM 592 N N . TRP A 1 75 ? 4.691 12.948 3.150 1.00 95.12 75 TRP A N 1
ATOM 593 C CA . TRP A 1 75 ? 4.421 14.222 3.826 1.00 95.12 75 TRP A CA 1
ATOM 594 C C . TRP A 1 75 ? 5.673 14.890 4.421 1.00 95.12 75 TRP A C 1
ATOM 596 O O . TRP A 1 75 ? 5.637 16.077 4.736 1.00 95.12 75 TRP A O 1
ATOM 606 N N . ARG A 1 76 ? 6.796 14.170 4.553 1.00 95.94 76 ARG A N 1
ATOM 607 C CA . ARG A 1 76 ? 8.087 14.709 5.024 1.00 95.94 76 ARG A CA 1
ATOM 608 C C . ARG A 1 76 ? 9.043 15.068 3.886 1.00 95.94 76 ARG A C 1
ATOM 610 O O . ARG A 1 76 ? 10.145 15.534 4.152 1.00 95.94 76 ARG A O 1
ATOM 617 N N . TRP A 1 77 ? 8.640 14.910 2.623 1.00 95.88 77 TRP A N 1
ATOM 618 C CA . TRP A 1 77 ? 9.473 15.244 1.457 1.00 95.88 77 TRP A CA 1
ATOM 619 C C . TRP A 1 77 ? 9.423 16.735 1.060 1.00 95.88 77 TRP A C 1
ATOM 621 O O . TRP A 1 77 ? 9.838 17.101 -0.042 1.00 95.88 77 TRP A O 1
ATOM 631 N N . GLY A 1 78 ? 8.917 17.610 1.938 1.00 93.62 78 GLY A N 1
ATOM 632 C CA . GLY A 1 78 ? 8.842 19.058 1.711 1.00 93.62 78 GLY A CA 1
ATOM 633 C C . GLY A 1 78 ? 7.997 19.403 0.484 1.00 93.62 78 GLY A C 1
ATOM 634 O O . GLY A 1 78 ? 6.873 18.925 0.345 1.00 93.62 78 GLY A O 1
ATOM 635 N N . ASP A 1 79 ? 8.559 20.173 -0.450 1.00 91.19 79 ASP A N 1
ATOM 636 C CA . ASP A 1 79 ? 7.874 20.580 -1.687 1.00 91.19 79 ASP A CA 1
ATOM 637 C C . ASP A 1 79 ? 7.442 19.400 -2.574 1.00 91.19 79 ASP A C 1
ATOM 639 O O . ASP A 1 79 ? 6.681 19.596 -3.521 1.00 91.19 79 ASP A O 1
ATOM 643 N N . LEU A 1 80 ? 7.952 18.189 -2.331 1.00 93.81 80 LEU A N 1
ATOM 644 C CA . LEU A 1 80 ? 7.595 16.970 -3.061 1.00 93.81 80 LEU A CA 1
ATOM 645 C C . LEU A 1 80 ? 6.457 16.177 -2.399 1.00 93.81 80 LEU A C 1
ATOM 647 O O . LEU A 1 80 ? 6.099 15.119 -2.910 1.00 93.81 80 LEU A O 1
ATOM 651 N N . ALA A 1 81 ? 5.870 16.668 -1.304 1.00 92.88 81 ALA A N 1
ATOM 652 C CA . ALA A 1 81 ? 4.791 15.980 -0.593 1.00 92.88 81 ALA A CA 1
ATOM 653 C C . ALA A 1 81 ? 3.488 15.853 -1.403 1.00 92.88 81 ALA A C 1
ATOM 655 O O . ALA A 1 81 ? 2.732 14.916 -1.183 1.00 92.88 81 ALA A O 1
ATOM 656 N N . ALA A 1 82 ? 3.236 16.761 -2.352 1.00 90.81 82 ALA A N 1
ATOM 657 C CA . ALA A 1 82 ? 2.049 16.745 -3.211 1.00 90.81 82 ALA A CA 1
ATOM 658 C C . ALA A 1 82 ? 2.421 17.139 -4.656 1.00 90.81 82 ALA A C 1
ATOM 660 O O . ALA A 1 82 ? 2.324 18.312 -5.033 1.00 90.81 82 ALA A O 1
ATOM 661 N N . PRO A 1 83 ? 2.936 16.203 -5.472 1.00 92.50 83 PRO A N 1
ATOM 662 C CA . PRO A 1 83 ? 3.400 16.499 -6.821 1.00 92.50 83 PRO A CA 1
ATOM 663 C C . PRO A 1 83 ? 2.235 16.609 -7.815 1.00 92.50 83 PRO A C 1
ATOM 665 O O . PRO A 1 83 ? 1.215 15.938 -7.693 1.00 92.50 83 PRO A O 1
ATOM 668 N N . THR A 1 84 ? 2.427 17.394 -8.874 1.00 93.75 84 THR A N 1
ATOM 669 C CA . THR A 1 84 ? 1.566 17.346 -10.064 1.00 93.75 84 THR A CA 1
ATOM 670 C C . THR A 1 84 ? 2.114 16.342 -11.077 1.00 93.75 84 THR A C 1
ATOM 672 O O . THR A 1 84 ? 3.323 16.095 -11.120 1.00 93.75 84 THR A O 1
ATOM 675 N N . MET A 1 85 ? 1.258 15.811 -11.956 1.00 92.44 85 MET A N 1
ATOM 676 C CA . MET A 1 85 ? 1.700 14.909 -13.030 1.00 92.44 85 MET A CA 1
ATOM 677 C C . MET A 1 85 ? 2.789 15.522 -13.916 1.00 92.44 85 MET A C 1
ATOM 679 O O . MET A 1 85 ? 3.735 14.831 -14.284 1.00 92.44 85 MET A O 1
ATOM 683 N N . ASP A 1 86 ? 2.726 16.822 -14.204 1.00 93.56 86 ASP A N 1
ATOM 684 C CA . ASP A 1 86 ? 3.754 17.494 -15.006 1.00 93.56 86 ASP A CA 1
ATOM 685 C C . ASP A 1 86 ? 5.102 17.561 -14.286 1.00 93.56 86 ASP A C 1
ATOM 687 O O . ASP A 1 86 ? 6.149 17.352 -14.903 1.00 93.56 86 ASP A O 1
ATOM 691 N N . ARG A 1 87 ? 5.092 17.763 -12.962 1.00 93.62 87 ARG A N 1
ATOM 692 C CA . ARG A 1 87 ? 6.311 17.686 -12.152 1.00 93.62 87 ARG A CA 1
ATOM 693 C C . ARG A 1 87 ? 6.888 16.272 -12.164 1.00 93.62 87 ARG A C 1
ATOM 695 O O . ARG A 1 87 ? 8.097 16.123 -12.317 1.00 93.62 87 ARG A O 1
ATOM 702 N N . LEU A 1 88 ? 6.044 15.243 -12.069 1.00 95.38 88 LEU A N 1
ATOM 703 C CA . LEU A 1 88 ? 6.482 13.845 -12.155 1.00 95.38 88 LEU A CA 1
ATOM 704 C C . LEU A 1 88 ? 7.101 13.525 -13.521 1.00 95.38 88 LEU A C 1
ATOM 706 O O . LEU A 1 88 ? 8.181 12.935 -13.572 1.00 95.38 88 LEU A O 1
ATOM 710 N N . ARG A 1 89 ? 6.483 13.975 -14.623 1.00 94.69 89 ARG A N 1
ATOM 711 C CA . ARG A 1 89 ? 7.042 13.837 -15.981 1.00 94.69 89 ARG A CA 1
ATOM 712 C C . ARG A 1 89 ? 8.406 14.506 -16.098 1.00 94.69 89 ARG A C 1
ATOM 714 O O . ARG A 1 89 ? 9.341 13.891 -16.605 1.00 94.69 89 ARG A O 1
ATOM 721 N N . ALA A 1 90 ? 8.540 15.730 -15.588 1.00 92.44 90 ALA A N 1
ATOM 722 C CA . ALA A 1 90 ? 9.811 16.448 -15.589 1.00 92.44 90 ALA A CA 1
ATOM 723 C C . ALA A 1 90 ? 10.894 15.707 -14.783 1.00 92.44 90 ALA A C 1
ATOM 725 O O . ALA A 1 90 ? 12.038 15.614 -15.224 1.00 92.44 90 ALA A O 1
ATOM 726 N N . MET A 1 91 ? 10.537 15.129 -13.632 1.00 93.81 91 MET A N 1
ATOM 727 C CA . MET A 1 91 ? 11.464 14.365 -12.787 1.00 93.81 91 MET A CA 1
ATOM 728 C C . MET A 1 91 ? 11.891 13.029 -13.408 1.00 93.81 91 MET A C 1
ATOM 730 O O . MET A 1 91 ? 13.025 12.606 -13.189 1.00 93.81 91 MET A O 1
ATOM 734 N N . ALA A 1 92 ? 11.011 12.379 -14.174 1.00 94.44 92 ALA A N 1
ATOM 735 C CA . ALA A 1 92 ? 11.254 11.084 -14.814 1.00 94.44 92 ALA A CA 1
ATOM 736 C C . ALA A 1 92 ? 11.851 11.177 -16.234 1.00 94.44 92 ALA A C 1
ATOM 738 O O . ALA A 1 92 ? 12.085 10.145 -16.874 1.00 94.44 92 ALA A O 1
ATOM 739 N N . ALA A 1 93 ? 12.088 12.388 -16.747 1.00 90.69 93 ALA A N 1
ATOM 740 C CA . ALA A 1 93 ? 12.574 12.611 -18.103 1.00 90.69 93 ALA A CA 1
ATOM 741 C C . ALA A 1 93 ? 14.005 12.073 -18.295 1.00 90.69 93 ALA A C 1
ATOM 743 O O . ALA A 1 93 ? 14.948 12.541 -17.656 1.00 90.69 93 ALA A O 1
ATOM 744 N N . LEU A 1 94 ? 14.172 11.113 -19.215 1.00 83.81 94 LEU A N 1
ATOM 745 C CA . LEU A 1 94 ? 15.482 10.543 -19.572 1.00 83.81 94 LEU A CA 1
ATOM 746 C C . LEU A 1 94 ? 16.282 11.409 -20.554 1.00 83.81 94 LEU A C 1
ATOM 748 O O . LEU A 1 94 ? 17.505 11.323 -20.595 1.00 83.81 94 LEU A O 1
ATOM 752 N N . HIS A 1 95 ? 15.597 12.271 -21.307 1.00 81.44 95 HIS A N 1
ATOM 753 C CA . HIS A 1 95 ? 16.208 13.212 -22.246 1.00 81.44 95 HIS A CA 1
ATOM 754 C C . HIS A 1 95 ? 15.716 14.643 -21.977 1.00 81.44 95 HIS A C 1
ATOM 756 O O . HIS A 1 95 ? 14.995 15.213 -22.802 1.00 81.44 95 HIS A O 1
ATOM 762 N N . PRO A 1 96 ? 16.037 15.223 -20.803 1.00 75.75 96 PRO A N 1
ATOM 763 C CA . PRO A 1 96 ? 15.662 16.597 -20.496 1.00 75.75 96 PRO A CA 1
ATOM 764 C C . PRO A 1 96 ? 16.358 17.584 -21.447 1.00 75.75 96 PRO A C 1
ATOM 766 O O . PRO A 1 96 ? 17.451 17.323 -21.954 1.00 75.75 96 PRO A O 1
ATOM 769 N N . ARG A 1 97 ? 15.729 18.739 -21.687 1.00 70.00 97 ARG A N 1
ATOM 770 C CA . ARG A 1 97 ? 16.306 19.851 -22.460 1.00 70.00 97 ARG A CA 1
ATOM 771 C C . ARG A 1 97 ? 16.365 21.111 -21.608 1.00 70.00 97 ARG A C 1
ATOM 773 O O . ARG A 1 97 ? 15.493 21.330 -20.771 1.00 70.00 97 ARG A O 1
ATOM 780 N N . ALA A 1 98 ? 17.387 21.938 -21.820 1.00 61.97 98 ALA A N 1
ATOM 781 C CA . ALA A 1 98 ? 17.440 23.271 -21.226 1.00 61.97 98 ALA A CA 1
ATOM 782 C C . ALA A 1 98 ? 16.305 24.159 -21.791 1.00 61.97 98 ALA A C 1
ATOM 784 O O . ALA A 1 98 ? 15.972 24.059 -22.965 1.00 61.97 98 ALA A O 1
ATOM 785 N N . GLY A 1 99 ? 15.710 25.040 -20.983 1.00 56.66 99 GLY A N 1
ATOM 786 C CA . GLY A 1 99 ? 14.662 25.975 -21.429 1.00 56.66 99 GLY A CA 1
ATOM 787 C C . GLY A 1 99 ? 13.223 25.502 -21.173 1.00 56.66 99 GLY A C 1
ATOM 788 O O . GLY A 1 99 ? 12.908 24.319 -21.270 1.00 56.66 99 GLY A O 1
ATOM 789 N N . GLY A 1 100 ? 12.353 26.445 -20.791 1.00 54.47 100 GLY A N 1
ATOM 790 C CA . GLY A 1 100 ? 10.937 26.199 -20.491 1.00 54.47 100 GLY A CA 1
ATOM 791 C C . GLY A 1 100 ? 10.130 25.695 -21.696 1.00 54.47 100 GLY A C 1
ATOM 792 O O . GLY A 1 100 ? 10.620 25.702 -22.822 1.00 54.47 100 GLY A O 1
ATOM 793 N N . ALA A 1 101 ? 8.896 25.246 -21.426 1.00 42.69 101 ALA A N 1
ATOM 794 C CA . ALA A 1 101 ? 7.959 24.611 -22.362 1.00 42.69 101 ALA A CA 1
ATOM 795 C C . ALA A 1 101 ? 8.046 25.178 -23.798 1.00 42.69 101 ALA A C 1
ATOM 797 O O . ALA A 1 101 ? 7.539 26.261 -24.077 1.00 42.69 101 ALA A O 1
ATOM 798 N N . GLY A 1 102 ? 8.728 24.450 -24.693 1.00 53.00 102 GLY A N 1
ATOM 799 C CA . GLY A 1 102 ? 9.040 24.922 -26.050 1.00 53.00 102 GLY A CA 1
ATOM 800 C C . GLY A 1 102 ? 10.105 24.116 -26.808 1.00 53.00 102 GLY A C 1
ATOM 801 O O . GLY A 1 102 ? 10.144 24.164 -28.028 1.00 53.00 102 GLY A O 1
ATOM 802 N N . GLY A 1 103 ? 10.924 23.302 -26.130 1.00 52.25 103 GLY A N 1
ATOM 803 C CA . GLY A 1 103 ? 11.687 22.218 -26.773 1.00 52.25 103 GLY A CA 1
ATOM 804 C C . GLY A 1 103 ? 12.977 22.598 -27.517 1.00 52.25 103 GLY A C 1
ATOM 805 O O . GLY A 1 103 ? 13.588 21.710 -28.113 1.00 52.25 103 GLY A O 1
ATOM 806 N N . GLU A 1 104 ? 13.438 23.849 -27.456 1.00 53.53 104 GLU A N 1
ATOM 807 C CA . GLU A 1 104 ? 14.579 24.341 -28.255 1.00 53.53 104 GLU A CA 1
ATOM 808 C C . GLU A 1 104 ? 15.939 24.424 -27.531 1.00 53.53 104 GLU A C 1
ATOM 810 O O . GLU A 1 104 ? 16.878 24.995 -28.078 1.00 53.53 104 GLU A O 1
ATOM 815 N N . GLY A 1 105 ? 16.113 23.882 -26.320 1.00 64.75 105 GLY A N 1
ATOM 816 C CA . GLY A 1 105 ? 17.431 23.925 -25.666 1.00 64.75 105 GLY A CA 1
ATOM 817 C C . GLY A 1 105 ? 18.254 22.646 -25.737 1.00 64.75 105 GLY A C 1
ATOM 818 O O . GLY A 1 105 ? 17.805 21.586 -26.179 1.00 64.75 105 GLY A O 1
ATOM 819 N N . ALA A 1 106 ? 19.505 22.779 -25.289 1.00 67.88 106 ALA A N 1
ATOM 820 C CA . ALA A 1 106 ? 20.511 21.727 -25.340 1.00 67.88 106 ALA A CA 1
ATOM 821 C C . ALA A 1 106 ? 20.080 20.476 -24.545 1.00 67.88 106 ALA A C 1
ATOM 823 O O . ALA A 1 106 ? 19.447 20.623 -23.492 1.00 67.88 106 ALA A O 1
ATOM 824 N N . PRO A 1 107 ? 20.430 19.260 -25.013 1.00 73.56 107 PRO A N 1
ATOM 825 C CA . PRO A 1 107 ? 20.256 18.034 -24.241 1.00 73.56 107 PRO A CA 1
ATOM 826 C C . PRO A 1 107 ? 20.963 18.134 -22.886 1.00 73.56 107 PRO A C 1
ATOM 828 O O . PRO A 1 107 ? 22.097 18.606 -22.806 1.00 73.56 107 PRO A O 1
ATOM 831 N N . LEU A 1 108 ? 20.290 17.680 -21.835 1.00 78.12 108 LEU A N 1
ATOM 832 C CA . LEU A 1 108 ? 20.833 17.573 -20.487 1.00 78.12 108 LEU A CA 1
ATOM 833 C C . LEU A 1 108 ? 20.926 16.100 -20.085 1.00 78.12 108 LEU A C 1
ATOM 835 O O . LEU A 1 108 ? 20.146 15.264 -20.540 1.00 78.12 108 LEU A O 1
ATOM 839 N N . GLU A 1 109 ? 21.869 15.797 -19.196 1.00 84.31 109 GLU A N 1
ATOM 840 C CA . GLU A 1 109 ? 21.952 14.479 -18.571 1.00 84.31 109 GLU A CA 1
ATOM 841 C C . GLU A 1 109 ? 20.707 14.214 -17.708 1.00 84.31 109 GLU A C 1
ATOM 843 O O . GLU A 1 109 ? 20.241 15.120 -17.004 1.00 84.31 109 GLU A O 1
ATOM 848 N N . PRO A 1 110 ? 20.167 12.981 -17.704 1.00 88.06 110 PRO A N 1
ATOM 849 C CA . PRO A 1 110 ? 19.054 12.633 -16.836 1.00 88.06 110 PRO A CA 1
ATOM 850 C C . PRO A 1 110 ? 19.429 12.809 -15.362 1.00 88.06 110 PRO A C 1
ATOM 852 O O . PRO A 1 110 ? 20.557 12.537 -14.932 1.00 88.06 110 PRO A O 1
ATOM 855 N N . SER A 1 111 ? 18.455 13.237 -14.561 1.00 92.06 111 SER A N 1
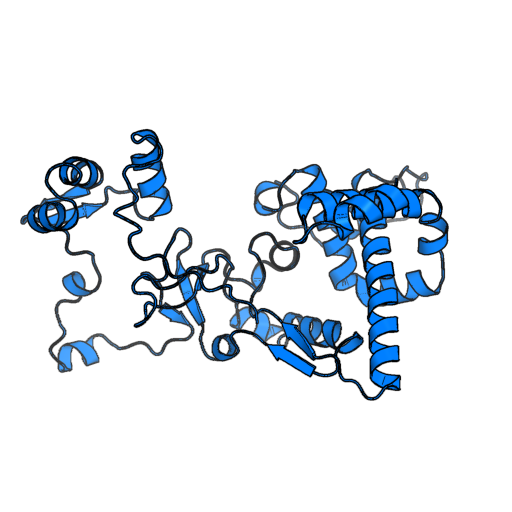ATOM 856 C CA . SER A 1 111 ? 18.635 13.359 -13.114 1.00 92.06 111 SER A CA 1
ATOM 857 C C . SER A 1 111 ? 18.837 11.976 -12.462 1.00 92.06 111 SER A C 1
ATOM 859 O O . SER A 1 111 ? 18.437 10.954 -13.032 1.00 92.06 111 SER A O 1
ATOM 861 N N . PRO A 1 112 ? 19.419 11.898 -11.248 1.00 93.38 112 PRO A N 1
ATOM 862 C CA . PRO A 1 112 ? 19.453 10.648 -10.485 1.00 93.38 112 PRO A CA 1
ATOM 863 C C . PRO A 1 112 ? 18.062 10.023 -10.305 1.00 93.38 112 PRO A C 1
ATOM 865 O O . PRO A 1 112 ? 17.920 8.813 -10.450 1.00 93.38 112 PRO A O 1
ATOM 868 N N . VAL A 1 113 ? 17.034 10.852 -10.087 1.00 95.19 113 VAL A N 1
ATOM 869 C CA . VAL A 1 113 ? 15.635 10.411 -9.982 1.00 95.19 113 VAL A CA 1
ATOM 870 C C . VAL A 1 113 ? 15.145 9.806 -11.296 1.00 95.19 113 VAL A C 1
ATOM 872 O O . VAL A 1 113 ? 14.530 8.748 -11.268 1.00 95.19 113 VAL A O 1
ATOM 875 N N . ALA A 1 114 ? 15.452 10.413 -12.446 1.00 95.19 114 ALA A N 1
ATOM 876 C CA . ALA A 1 114 ? 15.043 9.892 -13.751 1.00 95.19 114 ALA A CA 1
ATOM 877 C C . ALA A 1 114 ? 15.667 8.520 -14.050 1.00 95.19 114 ALA A C 1
ATOM 879 O O . ALA A 1 114 ? 14.971 7.613 -14.514 1.00 95.19 114 ALA A O 1
ATOM 880 N N . ARG A 1 115 ? 16.964 8.353 -13.746 1.00 93.44 115 ARG A N 1
ATOM 881 C CA . ARG A 1 115 ? 17.674 7.068 -13.888 1.00 93.44 115 ARG A CA 1
ATOM 882 C C . ARG A 1 115 ? 17.123 5.994 -12.954 1.00 93.44 115 ARG A C 1
ATOM 884 O O . ARG A 1 115 ? 17.017 4.834 -13.332 1.00 93.44 115 ARG A O 1
ATOM 891 N N . GLU A 1 116 ? 16.777 6.370 -11.731 1.00 96.31 116 GLU A N 1
ATOM 892 C CA . GLU A 1 116 ? 16.213 5.426 -10.773 1.00 96.31 116 GLU A CA 1
ATOM 893 C C . GLU A 1 116 ? 14.771 5.050 -11.147 1.00 96.31 116 GLU A C 1
ATOM 895 O O . GLU A 1 116 ? 14.408 3.875 -11.156 1.00 96.31 116 GLU A O 1
ATOM 900 N N . ALA A 1 117 ? 13.959 6.022 -11.563 1.00 97.12 117 ALA A N 1
ATOM 901 C CA . ALA A 1 117 ? 12.607 5.786 -12.048 1.00 97.12 117 ALA A CA 1
ATOM 902 C C . ALA A 1 117 ? 12.594 4.870 -13.284 1.00 97.12 117 ALA A C 1
ATOM 904 O O . ALA A 1 117 ? 11.730 4.001 -13.392 1.00 97.12 117 ALA A O 1
ATOM 905 N N . SER A 1 118 ? 13.545 5.000 -14.218 1.00 96.06 118 SER A N 1
ATOM 906 C CA . SER A 1 118 ? 13.618 4.100 -15.379 1.00 96.06 118 SER A CA 1
ATOM 907 C C . SER A 1 118 ? 13.907 2.647 -14.992 1.00 96.06 118 SER A C 1
ATOM 909 O O . SER A 1 118 ? 13.280 1.745 -15.549 1.00 96.06 118 SER A O 1
ATOM 911 N N . PHE A 1 119 ? 14.748 2.412 -13.977 1.00 97.38 119 PHE A N 1
ATOM 912 C CA . PHE A 1 119 ? 14.939 1.075 -13.410 1.00 97.38 119 PHE A CA 1
ATOM 913 C C . PHE A 1 119 ? 13.626 0.497 -12.864 1.00 97.38 119 PHE A C 1
ATOM 915 O O . PHE A 1 119 ? 13.278 -0.639 -13.188 1.00 97.38 119 PHE A O 1
ATOM 922 N N . TRP A 1 120 ? 12.867 1.269 -12.078 1.00 98.00 120 TRP A N 1
ATOM 923 C CA . TRP A 1 120 ? 11.593 0.801 -11.517 1.00 98.00 120 TRP A CA 1
ATOM 924 C C . TRP A 1 120 ? 10.528 0.543 -12.588 1.00 98.00 120 TRP A C 1
ATOM 926 O O . TRP A 1 120 ? 9.795 -0.442 -12.483 1.00 98.00 120 TRP A O 1
ATOM 936 N N . ARG A 1 121 ? 10.474 1.359 -13.649 1.00 97.69 121 ARG A N 1
ATOM 937 C CA . ARG A 1 121 ? 9.582 1.127 -14.801 1.00 97.69 121 ARG A CA 1
ATOM 938 C C . ARG A 1 121 ? 9.930 -0.160 -15.534 1.00 97.69 121 ARG A C 1
ATOM 940 O O . ARG A 1 121 ? 9.056 -0.993 -1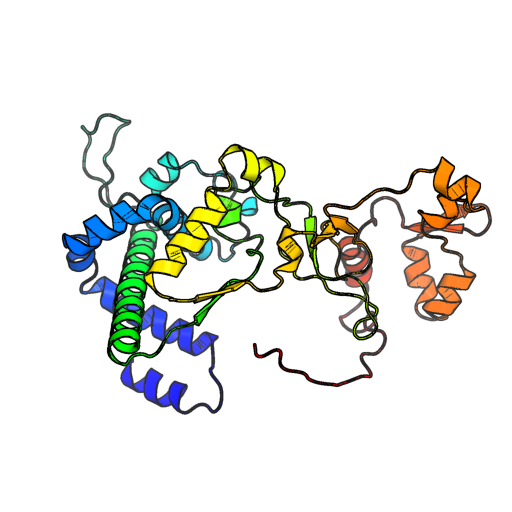5.771 1.00 97.69 121 ARG A O 1
ATOM 947 N N . TRP A 1 122 ? 11.215 -0.366 -15.816 1.00 97.81 122 TRP A N 1
ATOM 948 C CA . TRP A 1 122 ? 11.694 -1.613 -16.401 1.00 97.81 122 TRP A CA 1
ATOM 949 C C . TRP A 1 122 ? 11.394 -2.817 -15.503 1.00 97.81 122 TRP A C 1
ATOM 951 O O . TRP A 1 122 ? 10.958 -3.856 -15.995 1.00 97.81 122 TRP A O 1
ATOM 961 N N . LEU A 1 123 ? 11.571 -2.693 -14.185 1.00 98.00 123 LEU A N 1
ATOM 962 C CA . LEU A 1 123 ? 11.290 -3.784 -13.255 1.00 98.00 123 LEU A CA 1
ATOM 963 C C . LEU A 1 123 ? 9.799 -4.156 -13.254 1.00 98.00 123 LEU A C 1
ATOM 965 O O . LEU A 1 123 ? 9.475 -5.342 -13.302 1.00 98.00 123 LEU A O 1
ATOM 969 N N . GLN A 1 124 ? 8.898 -3.168 -13.265 1.00 97.94 124 GLN A N 1
ATOM 970 C CA . GLN A 1 124 ? 7.455 -3.407 -13.399 1.00 97.94 124 GLN A CA 1
ATOM 971 C C . GLN A 1 124 ? 7.099 -4.059 -14.740 1.00 97.94 124 GLN A C 1
ATOM 973 O O . GLN A 1 124 ? 6.280 -4.976 -14.773 1.00 97.94 124 GLN A O 1
ATOM 978 N N . TRP A 1 125 ? 7.773 -3.679 -15.827 1.00 97.75 125 TRP A N 1
ATOM 979 C CA . TRP A 1 125 ? 7.613 -4.350 -17.117 1.00 97.75 125 TRP A CA 1
ATOM 980 C C . TRP A 1 125 ? 8.032 -5.824 -17.062 1.00 97.75 125 TRP A C 1
ATOM 982 O O . TRP A 1 125 ? 7.296 -6.701 -17.517 1.00 97.75 125 TRP A O 1
ATOM 992 N N . GLN A 1 126 ? 9.178 -6.133 -16.443 1.00 97.69 126 GLN A N 1
ATOM 993 C CA . GLN A 1 126 ? 9.614 -7.521 -16.259 1.00 97.69 126 GLN A CA 1
ATOM 994 C C . GLN A 1 126 ? 8.607 -8.332 -15.431 1.00 97.69 126 GLN A C 1
ATOM 996 O O . GLN A 1 126 ? 8.335 -9.489 -15.759 1.00 97.69 126 GLN A O 1
ATOM 1001 N N . LEU A 1 127 ? 8.024 -7.731 -14.388 1.00 97.38 127 LEU A N 1
ATOM 1002 C CA . LEU A 1 127 ? 6.973 -8.362 -13.588 1.00 97.38 127 LEU A CA 1
ATOM 1003 C C . LEU A 1 127 ? 5.710 -8.621 -14.417 1.00 97.38 127 LEU A C 1
ATOM 1005 O O . LEU A 1 127 ? 5.196 -9.739 -14.386 1.00 97.38 127 LEU A O 1
ATOM 1009 N N . HIS A 1 128 ? 5.255 -7.640 -15.201 1.00 97.69 128 HIS A N 1
ATOM 1010 C CA . HIS A 1 128 ? 4.113 -7.789 -16.105 1.00 97.69 128 HIS A CA 1
ATOM 1011 C C . HIS A 1 128 ? 4.317 -8.951 -17.087 1.00 97.69 128 HIS A C 1
ATOM 1013 O O . HIS A 1 128 ? 3.452 -9.822 -17.217 1.00 97.69 128 HIS A O 1
ATOM 1019 N N . LEU A 1 129 ? 5.485 -9.015 -17.735 1.00 97.56 129 LEU A N 1
ATOM 1020 C CA . LEU A 1 129 ? 5.818 -10.081 -18.680 1.00 97.56 129 LEU A CA 1
ATOM 1021 C C . LEU A 1 129 ? 5.794 -11.466 -18.024 1.00 97.56 129 LEU A C 1
ATOM 1023 O O . LEU A 1 129 ? 5.191 -12.398 -18.565 1.00 97.56 129 LEU A O 1
ATOM 1027 N N . GLN A 1 130 ? 6.436 -11.607 -16.861 1.00 98.12 130 GLN A N 1
ATOM 1028 C CA . GLN A 1 130 ? 6.557 -12.890 -16.167 1.00 98.12 130 GLN A CA 1
ATOM 1029 C C . GLN A 1 130 ? 5.221 -13.357 -15.582 1.00 98.12 130 GLN A C 1
ATOM 1031 O O . GLN A 1 130 ? 4.840 -14.513 -15.780 1.00 98.12 130 GLN A O 1
ATOM 1036 N N . LEU A 1 131 ? 4.480 -12.468 -14.913 1.00 97.56 131 LEU A N 1
ATOM 1037 C CA . LEU A 1 131 ? 3.177 -12.796 -14.339 1.00 97.56 131 LEU A CA 1
ATOM 1038 C C . LEU A 1 131 ? 2.147 -13.087 -15.435 1.00 97.56 131 LEU A C 1
ATOM 1040 O O . LEU A 1 131 ? 1.432 -14.084 -15.357 1.00 97.56 131 LEU A O 1
ATOM 1044 N N . GLY A 1 132 ? 2.126 -12.285 -16.503 1.00 97.50 132 GLY A N 1
ATOM 1045 C CA . GLY A 1 132 ? 1.266 -12.523 -17.659 1.00 97.50 132 GLY A CA 1
ATOM 1046 C C . GLY A 1 132 ? 1.572 -13.853 -18.355 1.00 97.50 132 GLY A C 1
ATOM 1047 O O . GLY A 1 132 ? 0.652 -14.575 -18.740 1.00 97.50 132 GLY A O 1
ATOM 1048 N N . ALA A 1 133 ? 2.850 -14.226 -18.490 1.00 98.25 133 ALA A N 1
ATOM 1049 C CA . ALA A 1 133 ? 3.234 -15.525 -19.045 1.00 98.25 133 ALA A CA 1
ATOM 1050 C C . ALA A 1 133 ? 2.759 -16.693 -18.165 1.00 98.25 133 ALA A C 1
ATOM 1052 O O . ALA A 1 133 ? 2.201 -17.660 -18.689 1.00 98.25 133 ALA A O 1
ATOM 1053 N N . ALA A 1 134 ? 2.918 -16.586 -16.843 1.00 97.69 134 ALA A N 1
ATOM 1054 C CA . ALA A 1 134 ? 2.431 -17.588 -15.899 1.00 97.69 134 ALA A CA 1
ATOM 1055 C C . ALA A 1 134 ? 0.898 -17.720 -15.938 1.00 97.69 134 ALA A C 1
ATOM 1057 O O . ALA A 1 134 ? 0.385 -18.837 -16.011 1.00 97.69 134 ALA A O 1
ATOM 1058 N N . ALA A 1 135 ? 0.172 -16.598 -15.973 1.00 97.44 135 ALA A N 1
ATOM 1059 C CA . ALA A 1 135 ? -1.286 -16.572 -16.081 1.00 97.44 135 ALA A CA 1
ATOM 1060 C C . ALA A 1 135 ? -1.781 -17.227 -17.376 1.00 97.44 135 ALA A C 1
ATOM 1062 O O . ALA A 1 135 ? -2.633 -18.115 -17.339 1.00 97.44 135 ALA A O 1
ATOM 1063 N N . ARG A 1 136 ? -1.194 -16.871 -18.528 1.00 97.38 136 ARG A N 1
ATOM 1064 C CA . ARG A 1 136 ? -1.521 -17.508 -19.815 1.00 97.38 136 ARG A CA 1
ATOM 1065 C C . ARG A 1 136 ? -1.240 -19.007 -19.795 1.00 97.38 136 ARG A C 1
ATOM 1067 O O . ARG A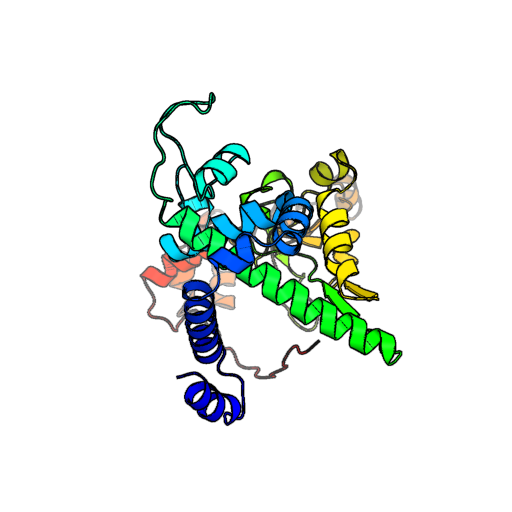 1 136 ? -2.051 -19.786 -20.297 1.00 97.38 136 ARG A O 1
ATOM 1074 N N . TYR A 1 137 ? -0.124 -19.423 -19.195 1.00 98.12 137 TYR A N 1
ATOM 1075 C CA . TYR A 1 137 ? 0.194 -20.839 -19.049 1.00 98.12 137 TYR A CA 1
ATOM 1076 C C . TYR A 1 137 ? -0.838 -21.566 -18.176 1.00 98.12 137 TYR A C 1
ATOM 1078 O O . TYR A 1 137 ? -1.354 -22.600 -18.600 1.00 98.12 137 TYR A O 1
ATOM 1086 N N . ALA A 1 138 ? -1.206 -21.014 -17.016 1.00 97.75 138 ALA A N 1
ATOM 1087 C CA . ALA A 1 138 ? -2.235 -21.582 -16.142 1.00 97.75 138 ALA A CA 1
ATOM 1088 C C . ALA A 1 138 ? -3.576 -21.739 -16.879 1.00 97.75 138 ALA A C 1
ATOM 1090 O O . ALA A 1 138 ? -4.130 -22.841 -16.923 1.00 97.75 138 ALA A O 1
ATOM 1091 N N . THR A 1 139 ? -4.023 -20.694 -17.582 1.00 96.19 139 THR A N 1
ATOM 1092 C CA . THR A 1 139 ? -5.238 -20.726 -18.407 1.00 96.19 139 THR A CA 1
ATOM 1093 C C . THR A 1 139 ? -5.168 -21.806 -19.487 1.00 96.19 139 THR A C 1
ATOM 1095 O O . THR A 1 139 ? -6.123 -22.566 -19.655 1.00 96.19 139 THR A O 1
ATOM 1098 N N . SER A 1 140 ? -4.027 -21.962 -20.173 1.00 97.56 140 SER A N 1
ATOM 1099 C CA . SER A 1 140 ? -3.837 -23.031 -21.171 1.00 97.56 140 SER A CA 1
ATOM 1100 C C . SER A 1 140 ? -3.960 -24.444 -20.578 1.00 97.56 140 SER A C 1
ATOM 1102 O O . SER A 1 140 ? -4.297 -25.396 -21.281 1.00 97.56 140 SER A O 1
ATOM 1104 N N . ARG A 1 141 ? -3.731 -24.580 -19.266 1.00 98.31 141 ARG A N 1
ATOM 1105 C CA . ARG A 1 141 ? -3.899 -25.815 -18.489 1.00 98.31 141 ARG A CA 1
ATOM 1106 C C . ARG A 1 141 ? -5.255 -25.912 -17.788 1.00 98.31 141 ARG A C 1
ATOM 1108 O O . ARG A 1 141 ? -5.453 -26.844 -17.016 1.00 98.31 141 ARG A O 1
ATOM 1115 N N . ARG A 1 142 ? -6.187 -24.991 -18.063 1.00 97.62 142 ARG A N 1
ATOM 1116 C CA . ARG A 1 142 ? -7.495 -24.876 -17.390 1.00 97.62 142 ARG A CA 1
ATOM 1117 C C . ARG A 1 142 ? -7.374 -24.704 -15.869 1.00 97.62 142 ARG A C 1
ATOM 1119 O O . ARG A 1 142 ? -8.256 -25.118 -15.123 1.00 97.62 142 ARG A O 1
ATOM 1126 N N . VAL A 1 143 ? -6.283 -24.086 -15.420 1.00 97.81 143 VAL A N 1
ATOM 1127 C CA . VAL A 1 143 ? -6.063 -23.684 -14.028 1.00 97.81 143 VAL A CA 1
ATOM 1128 C C . VAL A 1 143 ? -6.352 -22.194 -13.914 1.00 97.81 143 VAL A C 1
ATOM 1130 O O . VAL A 1 143 ? -5.767 -21.387 -14.632 1.00 97.81 143 VAL A O 1
ATOM 1133 N N . VAL A 1 144 ? -7.252 -21.829 -13.003 1.00 94.62 144 VAL A N 1
ATOM 1134 C CA . VAL A 1 144 ? -7.579 -20.430 -12.711 1.00 94.62 144 VAL A CA 1
ATOM 1135 C C . VAL A 1 144 ? -6.626 -19.888 -11.653 1.00 94.62 144 VAL A C 1
ATOM 1137 O O . VAL A 1 144 ? -6.449 -20.504 -10.602 1.00 94.62 144 VAL A O 1
ATOM 1140 N N . LEU A 1 145 ? -6.056 -18.709 -11.906 1.00 96.75 145 LEU A N 1
ATOM 1141 C CA . LEU A 1 145 ? -5.365 -17.937 -10.878 1.00 96.75 145 LEU A CA 1
ATOM 1142 C C . LEU A 1 145 ? -6.366 -17.014 -10.181 1.00 96.75 145 LEU A C 1
ATOM 1144 O O . LEU A 1 145 ? -7.019 -16.191 -10.829 1.00 96.75 145 LEU A O 1
ATOM 1148 N N . LYS A 1 146 ? -6.470 -17.161 -8.858 1.00 97.19 146 LYS A N 1
ATOM 1149 C CA . LYS A 1 146 ? -7.266 -16.301 -7.982 1.00 97.19 146 LYS A CA 1
ATOM 1150 C C . LYS A 1 146 ? -6.330 -15.314 -7.285 1.00 97.19 146 LYS A C 1
ATOM 1152 O O . LYS A 1 146 ? -5.466 -15.740 -6.526 1.00 97.19 146 LYS A O 1
ATOM 1157 N N . GLY A 1 147 ? -6.502 -14.026 -7.560 1.00 96.38 147 GLY A N 1
ATOM 1158 C CA . GLY A 1 147 ? -5.787 -12.955 -6.870 1.00 96.38 147 GLY A CA 1
ATOM 1159 C C . GLY A 1 147 ? -6.373 -12.673 -5.487 1.00 96.38 147 GLY A C 1
ATOM 1160 O O . GLY A 1 147 ? -7.484 -13.109 -5.166 1.00 96.38 147 GLY A O 1
ATOM 1161 N N . ASP A 1 148 ? -5.639 -11.903 -4.695 1.00 96.94 148 ASP A N 1
ATOM 1162 C CA . ASP A 1 148 ? -6.092 -11.380 -3.409 1.00 96.94 148 ASP A CA 1
ATOM 1163 C C . ASP A 1 148 ? -5.849 -9.872 -3.358 1.00 96.94 148 ASP A C 1
ATOM 1165 O O . ASP A 1 148 ? -4.775 -9.398 -3.735 1.00 96.94 148 ASP A O 1
ATOM 1169 N N . LEU A 1 149 ? -6.870 -9.127 -2.951 1.00 96.00 149 LEU A N 1
ATOM 1170 C CA . LEU A 1 149 ? -6.864 -7.678 -2.902 1.00 96.00 149 LEU A CA 1
ATOM 1171 C C . LEU A 1 149 ? -7.172 -7.214 -1.476 1.00 96.00 149 LEU A C 1
ATOM 1173 O O . LEU A 1 149 ? -8.338 -7.260 -1.072 1.00 96.00 149 LEU A O 1
ATOM 1177 N N . PRO A 1 150 ? -6.165 -6.715 -0.736 1.00 95.81 150 PRO A N 1
ATOM 1178 C CA . PRO A 1 150 ? -6.388 -6.047 0.539 1.00 95.81 150 PRO A CA 1
ATOM 1179 C C . PRO A 1 150 ? -7.368 -4.884 0.386 1.00 95.81 150 PRO A C 1
ATOM 1181 O O . PRO A 1 150 ? -7.287 -4.138 -0.598 1.00 95.81 150 PRO A O 1
ATOM 1184 N N . ILE A 1 151 ? -8.266 -4.693 1.360 1.00 95.00 151 ILE A N 1
ATOM 1185 C CA . ILE A 1 151 ? -9.263 -3.619 1.274 1.00 95.00 151 ILE A CA 1
ATOM 1186 C C . ILE A 1 151 ? -8.598 -2.254 1.147 1.00 95.00 151 ILE A C 1
ATOM 1188 O O . ILE A 1 151 ? -9.021 -1.505 0.284 1.00 95.00 151 ILE A O 1
ATOM 1192 N N . GLY A 1 152 ? -7.549 -1.964 1.925 1.00 94.94 152 GLY A N 1
ATOM 1193 C CA . GLY A 1 152 ? -6.885 -0.659 1.988 1.00 94.94 152 GLY A CA 1
ATOM 1194 C C . GLY A 1 152 ? -5.494 -0.607 1.353 1.00 94.94 152 GLY A C 1
ATOM 1195 O O . GLY A 1 152 ? -5.032 -1.566 0.729 1.00 94.94 152 GLY A O 1
ATOM 1196 N N . VAL A 1 153 ? -4.837 0.542 1.517 1.00 96.75 153 VAL A N 1
ATOM 1197 C CA . VAL A 1 153 ? -3.460 0.825 1.076 1.00 96.75 153 VAL A CA 1
ATOM 1198 C C . VAL A 1 153 ? -2.714 1.563 2.181 1.00 96.75 153 VAL A C 1
ATOM 1200 O O . VAL A 1 153 ? -3.321 2.339 2.907 1.00 96.75 153 VAL A O 1
ATOM 1203 N N . ASP A 1 154 ? -1.409 1.340 2.302 1.00 96.06 154 ASP A N 1
ATOM 1204 C CA . ASP A 1 154 ? -0.582 1.972 3.336 1.00 96.06 154 ASP A CA 1
ATOM 1205 C C . ASP A 1 154 ? -0.607 3.514 3.261 1.00 96.06 154 ASP A C 1
ATOM 1207 O O . ASP A 1 154 ? -0.666 4.080 2.167 1.00 96.06 154 ASP A O 1
ATOM 1211 N N . LYS A 1 155 ? -0.525 4.203 4.411 1.00 95.38 155 LYS A N 1
ATOM 1212 C CA . LYS A 1 155 ? -0.509 5.680 4.488 1.00 95.38 155 LYS A CA 1
ATOM 1213 C C . LYS A 1 155 ? 0.692 6.293 3.758 1.00 95.38 155 LYS A C 1
ATOM 1215 O O . LYS A 1 155 ? 0.603 7.411 3.264 1.00 95.38 155 LYS A O 1
ATOM 1220 N N . GLY A 1 156 ? 1.815 5.584 3.712 1.00 96.62 156 GLY A N 1
ATOM 1221 C CA . GLY A 1 156 ? 3.018 5.932 2.963 1.00 96.62 156 GLY A CA 1
ATOM 1222 C C . GLY A 1 156 ? 3.049 5.303 1.569 1.00 96.62 156 GLY A C 1
ATOM 1223 O O . GLY A 1 156 ? 4.127 5.036 1.052 1.00 96.62 156 GLY A O 1
ATOM 1224 N N . SER A 1 157 ? 1.904 5.001 0.952 1.00 97.31 157 SER A N 1
ATOM 1225 C CA . SER A 1 157 ? 1.856 4.454 -0.410 1.00 97.31 157 SER A CA 1
ATOM 1226 C C . SER A 1 157 ? 1.865 5.548 -1.479 1.00 97.31 157 SER A C 1
ATOM 1228 O O . SER A 1 157 ? 1.451 6.685 -1.241 1.00 97.31 157 SER A O 1
ATOM 1230 N N . VAL A 1 158 ? 2.255 5.173 -2.702 1.00 97.75 158 VAL A N 1
ATOM 1231 C CA . VAL A 1 158 ? 2.116 6.041 -3.882 1.00 97.75 158 VAL A CA 1
ATOM 1232 C C . VAL A 1 158 ? 0.670 6.507 -4.074 1.00 97.75 158 VAL A C 1
ATOM 1234 O O . VAL A 1 158 ? 0.458 7.667 -4.406 1.00 97.75 158 VAL A O 1
ATOM 1237 N N . ASP A 1 159 ? -0.324 5.652 -3.807 1.00 97.19 159 ASP A N 1
ATOM 1238 C CA . ASP A 1 159 ? -1.740 5.999 -3.953 1.00 97.19 159 ASP A CA 1
ATOM 1239 C C . ASP A 1 159 ? -2.115 7.195 -3.075 1.00 97.19 159 ASP A C 1
ATOM 1241 O O . ASP A 1 159 ? -2.696 8.164 -3.554 1.00 97.19 159 ASP A O 1
ATOM 1245 N N . THR A 1 160 ? -1.716 7.168 -1.803 1.00 97.12 160 THR A N 1
ATOM 1246 C CA . THR A 1 160 ? -1.964 8.279 -0.870 1.00 97.12 160 THR A CA 1
ATOM 1247 C C . THR A 1 160 ? -1.100 9.510 -1.135 1.00 97.12 160 THR A C 1
ATOM 1249 O O . THR A 1 160 ? -1.433 10.593 -0.666 1.00 97.12 160 THR A O 1
ATOM 1252 N N . TRP A 1 161 ? 0.002 9.357 -1.871 1.00 97.81 161 TRP A N 1
ATOM 1253 C CA . TRP A 1 161 ? 0.877 10.464 -2.246 1.00 97.81 161 TRP A CA 1
ATOM 1254 C C . TRP A 1 161 ? 0.292 11.291 -3.392 1.00 97.81 161 TRP A C 1
ATOM 1256 O O . TRP A 1 161 ? 0.292 12.518 -3.327 1.00 97.81 161 TRP A O 1
ATOM 1266 N N . VAL A 1 162 ? -0.222 10.630 -4.435 1.00 96.94 162 VAL A N 1
ATOM 1267 C CA . VAL A 1 162 ? -0.762 11.326 -5.618 1.00 96.94 162 VAL A CA 1
ATOM 1268 C C . VAL A 1 162 ? -2.271 11.537 -5.588 1.00 96.94 162 VAL A C 1
ATOM 1270 O O . VAL A 1 162 ? -2.768 12.374 -6.338 1.00 96.94 162 VAL A O 1
ATOM 1273 N N . HIS A 1 163 ? -2.986 10.818 -4.720 1.00 96.50 163 HIS A N 1
ATOM 1274 C CA . HIS A 1 163 ? -4.431 10.953 -4.532 1.00 96.50 163 HIS A CA 1
ATOM 1275 C C . HIS A 1 163 ? -4.843 11.070 -3.050 1.00 96.50 163 HIS A C 1
ATOM 1277 O O . HIS A 1 163 ? -5.768 10.365 -2.627 1.00 96.50 163 HIS A O 1
ATOM 1283 N N . PRO A 1 164 ? -4.193 11.915 -2.219 1.00 96.00 164 PRO A N 1
ATOM 1284 C CA . PRO A 1 164 ? -4.515 12.024 -0.792 1.00 96.00 164 PRO A CA 1
ATOM 1285 C C . PRO A 1 164 ? -5.988 12.371 -0.537 1.00 96.00 164 PRO A C 1
ATOM 1287 O O . PRO A 1 164 ? -6.554 11.953 0.467 1.00 96.00 164 PRO A O 1
ATOM 1290 N N . GLU A 1 165 ? -6.642 13.085 -1.456 1.00 97.00 165 GLU A N 1
ATOM 1291 C CA . GLU A 1 165 ? -8.052 13.469 -1.382 1.00 97.00 165 GLU A CA 1
ATOM 1292 C C . GLU A 1 165 ? -9.029 12.283 -1.374 1.00 97.00 165 GLU A C 1
ATOM 1294 O O . GLU A 1 165 ? -10.165 12.416 -0.900 1.00 97.00 165 GLU A O 1
ATOM 1299 N N . LEU A 1 166 ? -8.600 11.123 -1.884 1.00 97.94 166 LEU A N 1
ATOM 1300 C CA . LEU A 1 166 ? -9.392 9.893 -1.914 1.00 97.94 166 LEU A CA 1
ATOM 1301 C C . LEU A 1 166 ? -9.344 9.122 -0.587 1.00 97.94 166 LEU A C 1
ATOM 1303 O O . LEU A 1 166 ? -10.098 8.162 -0.403 1.00 97.94 166 LEU A O 1
ATOM 1307 N N . PHE A 1 167 ? -8.512 9.559 0.357 1.00 97.62 167 PHE A N 1
ATOM 1308 C CA . PHE A 1 167 ? -8.291 8.912 1.644 1.00 97.62 167 PHE A CA 1
ATOM 1309 C C . PHE A 1 167 ? -8.540 9.894 2.793 1.00 97.62 167 PHE A C 1
ATOM 1311 O O . PHE A 1 167 ? -8.382 11.105 2.662 1.00 97.62 167 PHE A O 1
ATOM 1318 N N . ARG A 1 168 ? -8.942 9.376 3.952 1.00 96.38 168 ARG A N 1
ATOM 1319 C CA . ARG A 1 168 ? -9.022 10.151 5.195 1.00 96.38 168 ARG A CA 1
ATOM 1320 C C . ARG A 1 168 ? -7.730 9.945 5.964 1.00 96.38 168 ARG A C 1
ATOM 1322 O O . ARG A 1 168 ? -7.592 8.992 6.724 1.00 96.38 168 ARG A O 1
ATOM 1329 N N . MET A 1 169 ? -6.760 10.811 5.684 1.00 95.12 169 MET A N 1
ATOM 1330 C CA . MET A 1 169 ? -5.388 10.694 6.191 1.00 95.12 169 MET A CA 1
ATOM 1331 C C . MET A 1 169 ? -5.266 10.938 7.703 1.00 95.12 169 MET A C 1
ATOM 1333 O O . MET A 1 169 ? -4.266 10.545 8.292 1.00 95.12 169 MET A O 1
ATOM 1337 N N . ASP A 1 170 ? -6.291 11.539 8.311 1.00 94.38 170 ASP A N 1
ATOM 1338 C CA . ASP A 1 170 ? -6.456 11.802 9.747 1.00 94.38 170 ASP A CA 1
ATOM 1339 C C . ASP A 1 170 ? -7.184 10.660 10.489 1.00 94.38 170 ASP A C 1
ATOM 1341 O O . ASP A 1 170 ? -7.675 10.824 11.615 1.00 94.38 170 ASP A O 1
ATOM 1345 N N . LYS A 1 171 ? -7.339 9.513 9.822 1.00 95.44 171 LYS A N 1
ATOM 1346 C CA . LYS A 1 171 ? -8.063 8.342 10.310 1.00 95.44 171 LYS A CA 1
ATOM 1347 C C . LYS A 1 171 ? -7.252 7.073 10.100 1.00 95.44 171 LYS A C 1
ATOM 1349 O O . LYS A 1 171 ? -6.389 7.004 9.228 1.00 95.44 171 LYS A O 1
ATOM 1354 N N . ARG A 1 172 ? -7.569 6.045 10.885 1.00 94.81 172 ARG A N 1
ATOM 1355 C CA . ARG A 1 172 ? -7.016 4.693 10.760 1.00 94.81 172 ARG A CA 1
ATOM 1356 C C . ARG A 1 172 ? -8.130 3.666 10.651 1.00 94.81 172 ARG A C 1
ATOM 1358 O O . ARG A 1 172 ? -9.215 3.843 11.201 1.00 94.81 172 ARG A O 1
ATOM 1365 N N . THR A 1 173 ? -7.849 2.596 9.927 1.00 96.19 173 THR A N 1
ATOM 1366 C CA . THR A 1 173 ? -8.757 1.470 9.734 1.00 96.19 173 THR A CA 1
ATOM 1367 C C . THR A 1 173 ? -8.433 0.360 10.721 1.00 96.19 173 THR A C 1
ATOM 1369 O O . THR A 1 173 ? -7.263 0.121 11.024 1.00 96.19 173 THR A O 1
ATOM 1372 N N . GLY A 1 174 ? -9.454 -0.344 11.199 1.00 95.44 174 GLY A N 1
ATOM 1373 C CA . GLY A 1 174 ? -9.263 -1.447 12.128 1.00 95.44 174 GLY A CA 1
ATOM 1374 C C . GLY A 1 174 ? -10.447 -2.390 12.248 1.00 95.44 174 GLY A C 1
ATOM 1375 O O . GLY A 1 174 ? -11.287 -2.491 11.354 1.00 95.44 174 GLY A O 1
ATOM 1376 N N . ALA A 1 175 ? -10.523 -3.032 13.409 1.00 96.06 175 ALA A N 1
ATOM 1377 C CA . ALA A 1 175 ? -11.672 -3.799 13.864 1.00 96.06 175 ALA A CA 1
ATOM 1378 C C . ALA A 1 175 ? -12.033 -3.403 15.305 1.00 96.06 175 ALA A C 1
ATOM 1380 O O . ALA A 1 175 ? -11.126 -3.106 16.090 1.00 96.06 175 ALA A O 1
ATOM 1381 N N . PRO A 1 176 ? -13.330 -3.400 15.661 1.00 96.00 176 PRO A N 1
ATOM 1382 C CA . PRO A 1 176 ? -13.745 -3.183 17.040 1.00 96.00 176 PRO A CA 1
ATOM 1383 C C . PRO A 1 176 ? -13.270 -4.333 17.940 1.00 96.00 176 PRO A C 1
ATOM 1385 O O . PRO A 1 176 ? -12.957 -5.413 17.431 1.00 96.00 176 PRO A O 1
ATOM 1388 N N . PRO A 1 177 ? -13.283 -4.134 19.267 1.00 95.56 177 PRO A N 1
ATOM 1389 C CA . PRO A 1 177 ? -13.208 -5.229 20.220 1.00 95.56 177 PRO A CA 1
ATOM 1390 C C . PRO A 1 177 ? -14.221 -6.329 19.924 1.00 95.56 177 PRO A C 1
ATOM 1392 O O . PRO A 1 177 ? -15.380 -6.058 19.590 1.00 95.56 177 PRO A O 1
ATOM 1395 N N . ASP A 1 178 ? -13.793 -7.570 20.096 1.00 94.25 178 ASP A N 1
ATOM 1396 C CA . ASP A 1 178 ? -14.657 -8.736 20.004 1.00 94.25 178 ASP A CA 1
ATOM 1397 C C . ASP A 1 178 ? -14.301 -9.783 21.073 1.00 94.25 178 ASP A C 1
ATOM 1399 O O . ASP A 1 178 ? -13.493 -9.548 21.971 1.00 94.25 178 ASP A O 1
ATOM 1403 N N . ALA A 1 179 ? -14.961 -10.942 21.018 1.00 93.81 179 ALA A N 1
ATOM 1404 C CA . ALA A 1 179 ? -14.759 -12.015 21.990 1.00 93.81 179 ALA A CA 1
ATOM 1405 C C . ALA A 1 179 ? -13.358 -12.661 21.927 1.00 93.81 179 ALA A C 1
ATOM 1407 O O . ALA A 1 179 ? -12.998 -13.404 22.840 1.00 93.81 179 ALA A O 1
ATOM 1408 N N . PHE A 1 180 ? -12.596 -12.426 20.857 1.00 92.62 180 PHE A N 1
ATOM 1409 C CA . PHE A 1 180 ? -11.256 -12.966 20.641 1.00 92.62 180 PHE A CA 1
ATOM 1410 C C . PHE A 1 180 ? -10.167 -11.930 20.925 1.00 92.62 180 PHE A C 1
ATOM 1412 O O . PHE A 1 180 ? -9.105 -12.300 21.425 1.00 92.62 180 PHE A O 1
ATOM 1419 N N . ASP A 1 181 ? -10.432 -10.656 20.632 1.00 93.19 181 ASP A N 1
ATOM 1420 C CA . ASP A 1 181 ? -9.537 -9.539 20.918 1.00 93.19 181 ASP A CA 1
ATOM 1421 C C . ASP A 1 181 ? -10.286 -8.399 21.635 1.00 93.19 181 ASP A C 1
ATOM 1423 O O . ASP A 1 181 ? -10.957 -7.588 20.986 1.00 93.19 181 ASP A O 1
ATOM 1427 N N . PRO A 1 182 ? -10.165 -8.291 22.973 1.00 93.25 182 PRO A N 1
ATOM 1428 C CA . PRO A 1 182 ? -10.851 -7.256 23.743 1.00 93.25 182 PRO A CA 1
ATOM 1429 C C . PRO A 1 182 ? -10.316 -5.843 23.474 1.00 93.25 182 PRO A C 1
ATOM 1431 O O . PRO A 1 182 ? -10.980 -4.874 23.829 1.00 93.25 182 PRO A O 1
ATOM 1434 N N . ASN A 1 183 ? -9.149 -5.702 22.839 1.00 92.62 183 ASN A N 1
ATOM 1435 C CA . ASN A 1 183 ? -8.607 -4.396 22.464 1.00 92.62 183 ASN A CA 1
ATOM 1436 C C . ASN A 1 183 ? -9.010 -3.991 21.042 1.00 92.62 183 ASN A C 1
ATOM 1438 O O . ASN A 1 183 ? -8.766 -2.854 20.635 1.00 92.62 183 ASN A O 1
ATOM 1442 N N . GLY A 1 184 ? -9.609 -4.902 20.272 1.00 94.88 184 GLY A N 1
ATOM 1443 C CA . GLY A 1 184 ? -9.785 -4.730 18.838 1.00 94.88 184 GLY A CA 1
ATOM 1444 C C . GLY A 1 184 ? -8.444 -4.552 18.122 1.00 94.88 184 GLY A C 1
ATOM 1445 O O . GLY A 1 184 ? -7.371 -4.795 18.669 1.00 94.88 184 GLY A O 1
ATOM 1446 N N . GLN A 1 185 ? -8.490 -4.101 16.873 1.00 94.69 185 GLN A N 1
ATOM 1447 C CA . GLN A 1 185 ? -7.298 -4.048 16.028 1.00 94.69 185 GLN A CA 1
ATOM 1448 C C . GLN A 1 185 ? -7.144 -2.692 15.367 1.00 94.69 185 GLN A C 1
ATOM 1450 O O . GLN A 1 185 ? -8.107 -2.139 14.842 1.00 94.69 185 GLN A O 1
ATOM 1455 N N . ASN A 1 186 ? -5.903 -2.218 15.305 1.00 94.44 186 ASN A N 1
ATOM 1456 C CA . ASN A 1 186 ? -5.500 -1.123 14.440 1.00 94.44 186 ASN A CA 1
ATOM 1457 C C . ASN A 1 186 ? -4.638 -1.661 13.296 1.00 94.44 186 ASN A C 1
ATOM 1459 O O . ASN A 1 186 ? -3.557 -2.200 13.523 1.00 94.44 186 ASN A O 1
ATOM 1463 N N . TRP A 1 187 ? -5.115 -1.513 12.061 1.00 94.69 187 TRP A N 1
ATOM 1464 C CA . TRP A 1 187 ? -4.415 -1.989 10.867 1.00 94.69 187 TRP A CA 1
ATOM 1465 C C . TRP A 1 187 ? -3.507 -0.926 10.235 1.00 94.69 187 TRP A C 1
ATOM 1467 O O . TRP A 1 187 ? -2.798 -1.218 9.275 1.00 94.69 187 TRP A O 1
ATOM 1477 N N . GLY A 1 188 ? -3.517 0.307 10.750 1.00 91.38 188 GLY A N 1
ATOM 1478 C CA . GLY A 1 188 ? -2.540 1.351 10.425 1.00 91.38 188 GLY A CA 1
ATOM 1479 C C . GLY A 1 188 ? -2.769 2.127 9.124 1.00 91.38 188 GLY A C 1
ATOM 1480 O O . GLY A 1 188 ? -2.129 3.158 8.930 1.00 91.38 188 GLY A O 1
ATOM 1481 N N . PHE A 1 189 ? -3.687 1.699 8.252 1.00 94.62 189 PHE A N 1
ATOM 1482 C CA . PHE A 1 189 ? -3.958 2.377 6.980 1.00 94.62 189 PHE A CA 1
ATOM 1483 C C . PHE A 1 189 ? -5.186 3.308 7.021 1.00 94.62 189 PHE A C 1
ATOM 1485 O O . PHE A 1 189 ? -6.130 3.038 7.772 1.00 94.62 189 PHE A O 1
ATOM 1492 N N . PRO A 1 190 ? -5.218 4.388 6.212 1.00 96.75 190 PRO A N 1
ATOM 1493 C CA . PRO A 1 190 ? -6.329 5.337 6.195 1.00 96.75 190 PRO A CA 1
ATOM 1494 C C . PRO A 1 190 ? -7.621 4.724 5.649 1.00 96.75 190 PRO A C 1
ATOM 1496 O O . PRO A 1 190 ? -7.599 3.793 4.842 1.00 96.75 190 PRO A O 1
ATOM 1499 N N . THR A 1 191 ? -8.764 5.281 6.052 1.00 96.56 191 THR A N 1
ATOM 1500 C CA . THR A 1 191 ? -10.063 4.915 5.472 1.00 96.56 191 THR A CA 1
ATOM 1501 C C . THR A 1 191 ? -10.301 5.649 4.153 1.00 96.56 191 THR A C 1
ATOM 1503 O O . THR A 1 191 ? -9.661 6.654 3.834 1.00 96.56 191 THR A O 1
ATOM 1506 N N . TYR A 1 192 ? -11.260 5.167 3.365 1.00 97.38 192 TYR A N 1
ATOM 1507 C CA . TYR A 1 192 ? -11.641 5.814 2.115 1.00 97.38 192 TYR A CA 1
ATOM 1508 C C . TYR A 1 192 ? -12.507 7.060 2.315 1.00 97.38 192 TYR A C 1
ATOM 1510 O O . TYR A 1 192 ? -13.455 7.102 3.115 1.00 97.38 192 TYR A O 1
ATOM 1518 N N . ASN A 1 193 ? -12.249 8.061 1.479 1.00 97.44 193 ASN A N 1
ATOM 1519 C CA . ASN A 1 193 ? -13.170 9.156 1.227 1.00 97.44 193 ASN A CA 1
ATOM 1520 C C . ASN A 1 193 ? -14.156 8.752 0.119 1.00 97.44 193 ASN A C 1
ATOM 1522 O O . ASN A 1 193 ? -14.049 9.187 -1.030 1.00 97.44 193 ASN A O 1
ATOM 1526 N N . TRP A 1 194 ? -15.112 7.881 0.465 1.00 96.50 194 TRP A N 1
ATOM 1527 C CA . TRP A 1 194 ? -16.128 7.378 -0.468 1.00 96.50 194 TRP A CA 1
ATOM 1528 C C . TRP A 1 194 ? -16.919 8.498 -1.149 1.00 96.50 194 TRP A C 1
ATOM 1530 O O . TRP A 1 194 ? -17.297 8.361 -2.310 1.00 96.50 194 TRP A O 1
ATOM 1540 N N . GLU A 1 195 ? -17.124 9.624 -0.462 1.00 96.50 195 GLU A N 1
ATOM 1541 C CA . GLU A 1 195 ? -17.767 10.803 -1.029 1.00 96.50 195 GLU A CA 1
ATOM 1542 C C . GLU A 1 195 ? -16.929 11.415 -2.158 1.00 96.50 195 GLU A C 1
ATOM 1544 O O . GLU A 1 195 ? -17.476 11.701 -3.221 1.00 96.50 195 GLU A O 1
ATOM 1549 N N . ALA A 1 196 ? -15.613 11.574 -1.975 1.00 98.00 196 ALA A N 1
ATOM 1550 C CA . ALA A 1 196 ? -14.725 12.051 -3.037 1.00 98.00 196 ALA A CA 1
ATOM 1551 C C . ALA A 1 196 ? -14.660 11.061 -4.207 1.00 98.00 196 ALA A C 1
ATOM 1553 O O . ALA A 1 196 ? -14.860 11.469 -5.348 1.00 98.00 196 ALA A O 1
ATOM 1554 N N . MET A 1 197 ? -14.483 9.766 -3.921 1.00 98.12 197 MET A N 1
ATOM 1555 C CA . MET A 1 197 ? -14.453 8.715 -4.946 1.00 98.12 197 MET A CA 1
ATOM 1556 C C . MET A 1 197 ? -15.763 8.618 -5.739 1.00 98.12 197 MET A C 1
ATOM 1558 O O . MET A 1 197 ? -15.753 8.278 -6.914 1.00 98.12 197 MET A O 1
ATOM 1562 N N . SER A 1 198 ? -16.914 8.917 -5.132 1.00 97.94 198 SER A N 1
ATOM 1563 C CA . SER A 1 198 ? -18.194 8.860 -5.850 1.00 97.94 198 SER A CA 1
ATOM 1564 C C . SER A 1 198 ? -18.305 9.903 -6.970 1.00 97.94 198 SER A C 1
ATOM 1566 O O . SER A 1 198 ? -19.028 9.683 -7.941 1.00 97.94 198 SER A O 1
ATOM 1568 N N . ARG A 1 199 ? -17.563 11.018 -6.876 1.00 98.38 199 ARG A N 1
ATOM 1569 C CA . ARG A 1 199 ? -17.658 12.152 -7.813 1.00 98.38 199 ARG A CA 1
ATOM 1570 C C . ARG A 1 199 ? -17.157 11.820 -9.214 1.00 98.38 199 ARG A C 1
ATOM 1572 O O . ARG A 1 199 ? -17.629 12.425 -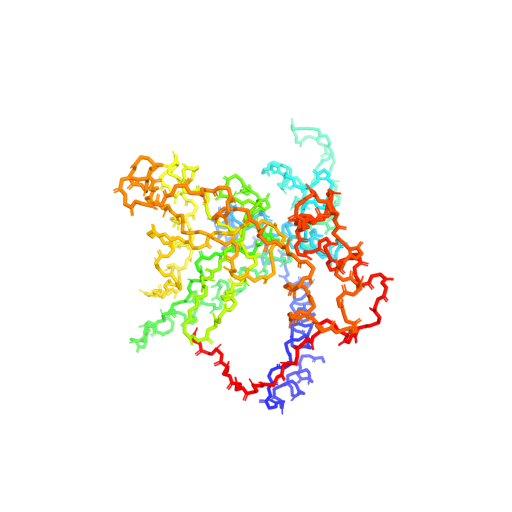10.170 1.00 98.38 199 ARG A O 1
ATOM 1579 N N . ASP A 1 200 ? -16.230 10.873 -9.337 1.00 97.69 200 ASP A N 1
ATOM 1580 C CA . ASP A 1 200 ? -15.684 10.415 -10.619 1.00 97.69 200 ASP A CA 1
ATOM 1581 C C . ASP A 1 200 ? -16.183 9.013 -11.019 1.00 97.69 200 ASP A C 1
ATOM 1583 O O . ASP A 1 200 ? -15.661 8.386 -11.944 1.00 97.69 200 ASP A O 1
ATOM 1587 N N . GLY A 1 201 ? -17.217 8.511 -10.332 1.00 97.75 201 GLY A N 1
ATOM 1588 C CA . GLY A 1 201 ? -17.731 7.164 -10.559 1.00 97.75 201 GLY A CA 1
ATOM 1589 C C . GLY A 1 201 ? -16.749 6.074 -10.123 1.00 97.75 201 GLY A C 1
ATOM 1590 O O . GLY A 1 201 ? -16.665 5.030 -10.779 1.00 97.75 201 GLY A O 1
ATOM 1591 N N . TYR A 1 202 ? -16.029 6.309 -9.021 1.00 98.12 202 TYR A N 1
ATOM 1592 C CA . TYR A 1 202 ? -15.103 5.373 -8.385 1.00 98.12 202 TYR A CA 1
ATOM 1593 C C . TYR A 1 202 ? -13.936 4.981 -9.298 1.00 98.12 202 TYR A C 1
ATOM 1595 O O . TYR A 1 202 ? -13.551 3.807 -9.367 1.00 98.12 202 TYR A O 1
ATOM 1603 N N . ALA A 1 203 ? -13.374 5.948 -10.027 1.00 97.56 203 ALA A N 1
ATOM 1604 C CA . ALA A 1 203 ? -12.374 5.687 -11.060 1.00 97.56 203 ALA A CA 1
ATOM 1605 C C . ALA A 1 203 ? -11.137 4.966 -10.501 1.00 97.56 203 ALA A C 1
ATOM 1607 O O . ALA A 1 203 ? -10.678 3.991 -11.100 1.00 97.56 203 ALA A O 1
ATOM 1608 N N . TRP A 1 204 ? -10.656 5.361 -9.316 1.00 97.38 204 TRP A N 1
ATOM 1609 C CA . TRP A 1 204 ? -9.522 4.706 -8.650 1.00 97.38 204 TRP A CA 1
ATOM 1610 C C . TRP A 1 204 ? -9.775 3.211 -8.388 1.00 97.38 204 TRP A C 1
ATOM 1612 O O . TRP A 1 204 ? -8.969 2.365 -8.778 1.00 97.38 204 TRP A O 1
ATOM 1622 N N . TRP A 1 205 ? -10.938 2.856 -7.830 1.00 97.38 205 TRP A N 1
ATOM 1623 C CA . TRP A 1 205 ? -11.308 1.457 -7.577 1.00 97.38 205 TRP A CA 1
ATOM 1624 C C . TRP A 1 205 ? -11.490 0.654 -8.866 1.00 97.38 205 TRP A C 1
ATOM 1626 O O . TRP A 1 205 ? -11.038 -0.489 -8.959 1.00 97.38 205 TRP A O 1
ATOM 1636 N N . ARG A 1 206 ? -12.112 1.250 -9.888 1.00 96.88 206 ARG A N 1
ATOM 1637 C CA . ARG A 1 206 ? -12.281 0.608 -11.199 1.00 96.88 206 ARG A CA 1
ATOM 1638 C C . ARG A 1 206 ? -10.934 0.306 -11.850 1.00 96.88 206 ARG A C 1
ATOM 1640 O O . ARG A 1 206 ? -10.751 -0.802 -12.351 1.00 96.88 206 ARG A O 1
ATOM 1647 N N . ARG A 1 207 ? -9.982 1.245 -11.798 1.00 95.31 207 ARG A N 1
ATOM 1648 C CA . ARG A 1 207 ? -8.609 1.040 -12.287 1.00 95.31 207 ARG A CA 1
ATOM 1649 C C . ARG A 1 207 ? -7.884 -0.044 -11.502 1.00 95.31 207 ARG A C 1
ATOM 1651 O O . ARG A 1 207 ? -7.283 -0.920 -12.114 1.00 95.31 207 ARG A O 1
ATOM 1658 N N . ARG A 1 208 ? -7.998 -0.045 -10.170 1.00 95.19 208 ARG A N 1
ATOM 1659 C CA . ARG A 1 208 ? -7.414 -1.080 -9.301 1.00 95.19 208 ARG A CA 1
ATOM 1660 C C . ARG A 1 208 ? -7.873 -2.485 -9.708 1.00 95.19 208 ARG A C 1
ATOM 1662 O O . ARG A 1 208 ? -7.049 -3.381 -9.867 1.00 95.19 208 ARG A O 1
ATOM 1669 N N . LEU A 1 209 ? -9.173 -2.668 -9.954 1.00 95.75 209 LEU A N 1
ATOM 1670 C CA . LEU A 1 209 ? -9.734 -3.944 -10.419 1.00 95.75 209 LEU A CA 1
ATOM 1671 C C . LEU A 1 209 ? -9.329 -4.281 -11.866 1.00 95.75 209 LEU A C 1
ATOM 1673 O O . LEU A 1 209 ? -9.023 -5.436 -12.161 1.00 95.75 209 LEU A O 1
ATOM 1677 N N . ALA A 1 210 ? -9.290 -3.289 -12.760 1.00 94.75 210 ALA A N 1
ATOM 1678 C CA . ALA A 1 210 ? -8.851 -3.471 -14.145 1.00 94.75 210 ALA A CA 1
ATOM 1679 C C . ALA A 1 210 ? -7.358 -3.833 -14.255 1.00 94.75 210 ALA A C 1
ATOM 1681 O O . ALA A 1 210 ? -6.969 -4.596 -15.133 1.00 94.75 210 ALA A O 1
ATOM 1682 N N . GLY A 1 211 ? -6.513 -3.331 -13.353 1.00 93.88 211 GLY A N 1
ATOM 1683 C CA . GLY A 1 211 ? -5.103 -3.712 -13.276 1.00 93.88 211 GLY A CA 1
ATOM 1684 C C . GLY A 1 211 ? -4.927 -5.198 -12.962 1.00 93.88 211 GLY A C 1
ATOM 1685 O O . GLY A 1 211 ? -4.165 -5.899 -13.624 1.00 93.88 211 GLY A O 1
ATOM 1686 N N . LEU A 1 212 ? -5.685 -5.702 -11.986 1.00 94.31 212 LEU A N 1
ATOM 1687 C CA . LEU A 1 212 ? -5.617 -7.103 -11.567 1.00 94.31 212 LEU A CA 1
ATOM 1688 C C . LEU A 1 212 ? -6.188 -8.069 -12.621 1.00 94.31 212 LEU A C 1
ATOM 1690 O O . LEU A 1 212 ? -5.711 -9.203 -12.722 1.00 94.31 212 LEU A O 1
ATOM 1694 N N . SER A 1 213 ? -7.149 -7.628 -13.442 1.00 95.44 213 SER A N 1
ATOM 1695 C CA . SER A 1 213 ? -7.778 -8.466 -14.484 1.00 95.44 213 SER A CA 1
ATOM 1696 C C . SER A 1 213 ? -6.881 -8.847 -15.635 1.00 95.44 213 SER A C 1
ATOM 1698 O O . SER A 1 213 ? -7.175 -9.795 -16.361 1.00 95.44 213 SER A O 1
ATOM 1700 N N . GLN A 1 214 ? -5.737 -8.184 -15.740 1.00 94.56 214 GLN A N 1
ATOM 1701 C CA . GLN A 1 214 ? -4.686 -8.570 -16.664 1.00 94.56 214 GLN A CA 1
ATOM 1702 C C . GLN A 1 214 ? -4.063 -9.930 -16.301 1.00 94.56 214 GLN A C 1
ATOM 1704 O O . GLN A 1 214 ? -3.491 -10.586 -17.172 1.00 94.56 214 GLN A O 1
ATOM 1709 N N . TYR A 1 215 ? -4.161 -10.364 -15.036 1.00 96.06 215 TYR A N 1
ATOM 1710 C CA . TYR A 1 215 ? -3.428 -11.530 -14.528 1.00 96.06 215 TYR A CA 1
ATOM 1711 C C . TYR A 1 215 ? -4.309 -12.600 -13.883 1.00 96.06 215 TYR A C 1
ATOM 1713 O O . TYR A 1 215 ? -3.992 -13.786 -13.986 1.00 96.06 215 TYR A O 1
ATOM 1721 N N . PHE A 1 216 ? -5.394 -12.215 -13.210 1.00 97.31 216 PHE A N 1
ATOM 1722 C CA . PHE A 1 216 ? -6.222 -13.151 -12.448 1.00 97.31 216 PHE A CA 1
ATOM 1723 C C . PHE A 1 216 ? -7.628 -13.255 -13.031 1.00 97.31 216 PHE A C 1
ATOM 1725 O O . PHE A 1 216 ? -8.194 -12.275 -13.507 1.00 97.31 216 PHE A O 1
ATOM 1732 N N . SER A 1 217 ? -8.214 -14.453 -12.974 1.00 95.62 217 SER A N 1
ATOM 1733 C CA . SER A 1 217 ? -9.587 -14.681 -13.458 1.00 95.62 217 SER A CA 1
ATOM 1734 C C . SER A 1 217 ? -10.642 -14.470 -12.370 1.00 95.62 217 SER A C 1
ATOM 1736 O O . SER A 1 217 ? -11.828 -14.371 -12.669 1.00 95.62 217 SER A O 1
ATOM 1738 N N . ALA A 1 218 ? -10.219 -14.426 -11.108 1.00 95.06 218 ALA A N 1
ATOM 1739 C CA . ALA A 1 218 ? -11.048 -14.122 -9.951 1.00 95.06 218 ALA A CA 1
ATOM 1740 C C . ALA A 1 218 ? -10.201 -13.402 -8.897 1.00 95.06 218 ALA A C 1
ATOM 1742 O O . ALA A 1 218 ? -8.983 -13.583 -8.859 1.00 95.06 218 ALA A O 1
ATOM 1743 N N . TYR A 1 219 ? -10.843 -12.653 -8.002 1.00 94.44 219 TYR A N 1
ATOM 1744 C CA . TYR A 1 219 ? -10.179 -12.058 -6.840 1.00 94.44 219 TYR A CA 1
ATOM 1745 C C . TYR A 1 219 ? -10.957 -12.386 -5.575 1.00 94.44 219 TYR A C 1
ATOM 1747 O O . TYR A 1 219 ? -12.189 -12.390 -5.575 1.00 94.44 219 TYR A O 1
ATOM 1755 N N . ARG A 1 220 ? -10.232 -12.622 -4.485 1.00 97.38 220 ARG A N 1
ATOM 1756 C CA . ARG A 1 220 ? -10.734 -12.325 -3.146 1.00 97.38 220 ARG A CA 1
ATOM 1757 C C . ARG A 1 220 ? -10.535 -10.831 -2.919 1.00 97.38 220 ARG A C 1
ATOM 1759 O O . ARG A 1 220 ? -9.460 -10.318 -3.200 1.00 97.38 220 ARG A O 1
ATOM 1766 N N . ILE A 1 221 ? -11.565 -10.155 -2.425 1.00 96.44 221 ILE A N 1
ATOM 1767 C CA . ILE A 1 221 ? -11.390 -8.839 -1.820 1.00 96.44 221 ILE A CA 1
ATOM 1768 C C . ILE A 1 221 ? -11.453 -9.065 -0.321 1.00 96.44 221 ILE A C 1
ATOM 1770 O O . ILE A 1 221 ? -12.478 -9.515 0.202 1.00 96.44 221 ILE A O 1
ATOM 1774 N N . ASP A 1 222 ? -10.323 -8.844 0.335 1.00 96.06 222 ASP A N 1
ATOM 1775 C CA . ASP A 1 222 ? -10.234 -8.973 1.775 1.00 96.06 222 ASP A CA 1
ATOM 1776 C C . ASP A 1 222 ? -11.136 -7.941 2.457 1.00 96.06 222 ASP A C 1
ATOM 1778 O O . ASP A 1 222 ? -11.369 -6.859 1.921 1.00 96.06 222 ASP A O 1
ATOM 1782 N N . HIS A 1 223 ? -11.694 -8.308 3.610 1.00 95.69 223 HIS A N 1
ATOM 1783 C CA . HIS A 1 223 ? -12.589 -7.454 4.390 1.00 95.69 223 HIS A CA 1
ATOM 1784 C C . HIS A 1 223 ? -13.686 -6.753 3.551 1.00 95.69 223 HIS A C 1
ATOM 1786 O O . HIS A 1 223 ? -13.932 -5.555 3.685 1.00 95.69 223 HIS A O 1
ATOM 1792 N N . ILE A 1 224 ? -14.385 -7.508 2.689 1.00 95.19 224 ILE A N 1
ATOM 1793 C CA . ILE A 1 224 ? -15.436 -6.990 1.785 1.00 95.19 224 ILE A CA 1
ATOM 1794 C C . ILE A 1 224 ? -16.525 -6.168 2.504 1.00 95.19 224 ILE A C 1
ATOM 1796 O O . ILE A 1 224 ? -17.132 -5.277 1.912 1.00 95.19 224 ILE A O 1
ATOM 1800 N N . LEU A 1 225 ? -16.748 -6.419 3.800 1.00 92.44 225 LEU A N 1
ATOM 1801 C CA . LEU A 1 225 ? -17.656 -5.636 4.642 1.00 92.44 225 LEU A CA 1
ATOM 1802 C C . LEU A 1 225 ? -17.293 -4.143 4.682 1.00 92.44 225 LEU A C 1
ATOM 1804 O O . LEU A 1 225 ? -18.195 -3.322 4.828 1.00 92.44 225 LEU A O 1
ATOM 1808 N N . GLY A 1 226 ? -16.023 -3.792 4.457 1.00 93.44 226 GLY A N 1
ATOM 1809 C CA . GLY A 1 226 ? -15.531 -2.417 4.378 1.00 93.44 226 GLY A CA 1
ATOM 1810 C C . GLY A 1 226 ? -16.188 -1.562 3.287 1.00 93.44 226 GLY A C 1
ATOM 1811 O O . GLY A 1 226 ? -16.181 -0.339 3.401 1.00 93.44 226 GLY A O 1
ATOM 1812 N N . PHE A 1 227 ? -16.807 -2.172 2.265 1.00 93.94 227 PHE A N 1
ATOM 1813 C CA . PHE A 1 227 ? -17.635 -1.449 1.284 1.00 93.94 227 PHE A CA 1
ATOM 1814 C C . PHE A 1 227 ? -18.999 -1.030 1.840 1.00 93.94 227 PHE A C 1
ATOM 1816 O O . PHE A 1 227 ? -19.595 -0.078 1.345 1.00 93.94 227 PHE A O 1
ATOM 1823 N N . PHE A 1 228 ? -19.507 -1.745 2.845 1.00 93.31 228 PHE A N 1
ATOM 1824 C CA . PHE A 1 228 ? -20.750 -1.403 3.527 1.00 93.31 228 PHE A CA 1
ATOM 1825 C C . PHE A 1 228 ? -20.490 -0.456 4.699 1.00 93.31 228 PHE A C 1
ATOM 1827 O O . PHE A 1 228 ? -21.124 0.592 4.799 1.00 93.31 228 PHE A O 1
ATOM 1834 N N . ARG A 1 229 ? -19.553 -0.822 5.580 1.00 94.06 229 ARG A N 1
ATOM 1835 C CA . ARG A 1 229 ? -19.073 0.006 6.688 1.00 94.06 229 ARG A CA 1
ATOM 1836 C C . ARG A 1 229 ? -17.700 -0.463 7.132 1.00 94.06 229 ARG A C 1
ATOM 1838 O O . ARG A 1 229 ? -17.431 -1.661 7.140 1.00 94.06 229 ARG A O 1
ATOM 1845 N N . ILE A 1 230 ? -16.871 0.465 7.578 1.00 96.56 230 ILE A N 1
ATOM 1846 C CA . ILE A 1 230 ? -15.536 0.155 8.076 1.00 96.56 230 ILE A CA 1
ATOM 1847 C C . ILE A 1 230 ? -15.345 0.724 9.475 1.00 96.56 230 ILE A C 1
ATOM 1849 O O . ILE A 1 230 ? -15.921 1.763 9.796 1.00 96.56 230 ILE A O 1
ATOM 1853 N N . TRP A 1 231 ? -14.594 0.023 10.323 1.00 96.88 231 TRP A N 1
ATOM 1854 C CA . TRP A 1 231 ? -14.232 0.543 11.636 1.00 96.88 231 TRP A CA 1
ATOM 1855 C C . TRP A 1 231 ? -13.128 1.585 11.458 1.00 96.88 231 TRP A C 1
ATOM 1857 O O . TRP A 1 231 ? -12.018 1.274 11.024 1.00 96.88 231 TRP A O 1
ATOM 1867 N N . GLU A 1 232 ? -13.487 2.834 11.718 1.00 95.88 232 GLU A N 1
ATOM 1868 C CA . GLU A 1 232 ? -12.648 4.011 11.570 1.00 95.88 232 GLU A CA 1
ATOM 1869 C C . GLU A 1 232 ? -12.286 4.549 12.951 1.00 95.88 232 GLU A C 1
ATOM 1871 O O . GLU A 1 232 ? -13.163 4.751 13.792 1.00 95.88 232 GLU A O 1
ATOM 1876 N N . MET A 1 233 ? -11.007 4.833 13.160 1.00 95.06 233 MET A N 1
ATOM 1877 C CA . MET A 1 233 ? -10.470 5.394 14.396 1.00 95.06 233 MET A CA 1
ATOM 1878 C C . MET A 1 233 ? -9.759 6.719 14.121 1.00 95.06 233 MET A C 1
ATOM 1880 O O . MET A 1 233 ? -9.274 6.933 13.003 1.00 95.06 233 MET A O 1
ATOM 1884 N N . PRO A 1 234 ? -9.669 7.615 15.117 1.00 91.69 234 PRO A N 1
ATOM 1885 C CA . PRO A 1 234 ? -8.784 8.768 15.055 1.00 91.69 234 PRO A CA 1
ATOM 1886 C C . PRO A 1 234 ? -7.327 8.363 14.811 1.00 91.69 234 PRO A C 1
ATOM 1888 O O . PRO A 1 234 ? -6.871 7.295 15.232 1.00 91.69 234 PRO A O 1
ATOM 1891 N N . GLU A 1 235 ? -6.584 9.243 14.149 1.00 86.00 235 GLU A N 1
ATOM 1892 C CA . GLU A 1 235 ? -5.128 9.162 14.122 1.00 86.00 235 GLU A CA 1
ATOM 1893 C C . GLU A 1 235 ? -4.543 9.202 15.550 1.00 86.00 235 GLU A C 1
ATOM 1895 O O . GLU A 1 235 ? -5.087 9.864 16.431 1.00 86.00 235 GLU A O 1
ATOM 1900 N N . GLY A 1 236 ? -3.464 8.452 15.791 1.00 81.88 236 GLY A N 1
ATOM 1901 C CA . GLY A 1 236 ? -2.795 8.369 17.098 1.00 81.88 236 GLY A CA 1
ATOM 1902 C C . GLY A 1 236 ? -3.328 7.291 18.049 1.00 81.88 236 GLY A C 1
ATOM 1903 O O . GLY A 1 236 ? -2.813 7.137 19.154 1.00 81.88 236 GLY A O 1
ATOM 1904 N N . THR A 1 237 ? -4.346 6.534 17.633 1.00 84.06 237 THR A N 1
ATOM 1905 C CA . THR A 1 237 ? -4.805 5.328 18.341 1.00 84.06 237 THR A CA 1
ATOM 1906 C C . THR A 1 237 ? -3.840 4.167 18.102 1.00 84.06 237 THR A C 1
ATOM 1908 O O . THR A 1 237 ? -3.342 4.000 16.989 1.00 84.06 237 THR A O 1
ATOM 1911 N N . THR A 1 238 ? -3.581 3.340 19.116 1.00 85.81 238 THR A N 1
ATOM 1912 C CA . THR A 1 238 ? -2.770 2.112 19.001 1.00 85.81 238 THR A CA 1
ATOM 1913 C C . THR A 1 238 ? -3.632 0.849 18.985 1.00 85.81 238 THR A C 1
ATOM 1915 O O . THR A 1 238 ? -3.252 -0.141 18.360 1.00 85.81 238 THR A O 1
ATOM 1918 N N . THR A 1 239 ? -4.823 0.904 19.589 1.00 90.56 239 THR A N 1
ATOM 1919 C CA . THR A 1 239 ? -5.799 -0.197 19.664 1.00 90.56 239 THR A CA 1
ATOM 1920 C C . THR A 1 239 ? -7.061 0.071 18.832 1.00 90.56 239 THR A C 1
ATOM 1922 O O . THR A 1 239 ? -7.212 1.134 18.232 1.00 90.56 239 THR A O 1
ATOM 1925 N N . GLY A 1 240 ? -7.975 -0.905 18.799 1.00 91.81 240 GLY A N 1
ATOM 1926 C CA . GLY A 1 240 ? -9.295 -0.828 18.170 1.00 91.81 240 GLY A CA 1
ATOM 1927 C C . GLY A 1 240 ? -10.378 -0.115 18.991 1.00 91.81 240 GLY A C 1
ATOM 1928 O O . GLY A 1 240 ? -11.502 0.027 18.506 1.00 91.81 240 GLY A O 1
ATOM 1929 N N . LEU A 1 241 ? -10.083 0.306 20.226 1.00 90.12 241 LEU A N 1
ATOM 1930 C CA . LEU A 1 241 ? -11.090 0.721 21.212 1.00 90.12 241 LEU A CA 1
ATOM 1931 C C . LEU A 1 241 ? -11.818 2.018 20.840 1.00 90.12 241 LEU A C 1
ATOM 1933 O O . LEU A 1 241 ? -13.038 2.104 20.959 1.00 90.12 241 LEU A O 1
ATOM 1937 N N . LEU A 1 242 ? -11.084 3.022 20.360 1.00 88.31 242 LEU A N 1
ATOM 1938 C CA . LEU A 1 242 ? -11.597 4.383 20.146 1.00 88.31 242 LEU A CA 1
ATOM 1939 C C . LEU A 1 242 ? -12.164 4.603 18.735 1.00 88.31 242 LEU A C 1
ATOM 1941 O O . LEU A 1 242 ? -12.073 5.695 18.172 1.00 88.31 242 LEU A O 1
ATOM 1945 N N . GLY A 1 243 ? -12.714 3.551 18.131 1.00 91.44 243 GLY A N 1
ATOM 1946 C CA . GLY A 1 243 ? -13.259 3.604 16.781 1.00 91.44 243 GLY A CA 1
ATOM 1947 C C . GLY A 1 243 ? -14.774 3.714 16.711 1.00 91.44 243 GLY A C 1
ATOM 1948 O O . GLY A 1 243 ? -15.498 3.722 17.704 1.00 91.44 243 GLY A O 1
ATOM 1949 N N . ARG A 1 244 ? -15.263 3.793 15.477 1.00 93.06 244 ARG A N 1
ATOM 1950 C CA . ARG A 1 244 ? -16.683 3.710 15.138 1.00 93.06 244 ARG A CA 1
ATOM 1951 C C . ARG A 1 244 ? -16.861 3.124 13.750 1.00 93.06 244 ARG A C 1
ATOM 1953 O O . ARG A 1 244 ? -16.009 3.292 12.881 1.00 93.06 244 ARG A O 1
ATOM 1960 N N . PHE A 1 245 ? -18.011 2.513 13.487 1.00 94.88 245 PHE A N 1
ATOM 19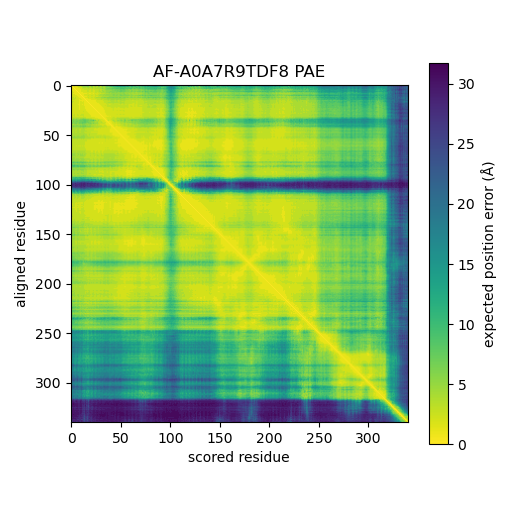61 C CA . PHE A 1 245 ? -18.363 2.175 12.112 1.00 94.88 245 PHE A CA 1
ATOM 1962 C C . PHE A 1 245 ? -18.615 3.438 11.286 1.00 94.88 245 PHE A C 1
ATOM 1964 O O . PHE A 1 245 ? -19.250 4.383 11.753 1.00 94.88 245 PHE A O 1
ATOM 1971 N N . ARG A 1 246 ? -18.145 3.435 10.039 1.00 93.19 246 ARG A N 1
ATOM 1972 C CA . ARG A 1 246 ? -18.414 4.476 9.054 1.00 93.19 246 ARG A CA 1
ATOM 1973 C C . ARG A 1 246 ? -18.791 3.857 7.696 1.00 93.19 246 ARG A C 1
ATOM 1975 O O . ARG A 1 246 ? -17.990 3.094 7.158 1.00 93.19 246 ARG A O 1
ATOM 1982 N N . PRO A 1 247 ? -19.954 4.204 7.116 1.00 92.62 247 PRO A N 1
ATOM 1983 C CA . PRO A 1 247 ? -21.021 4.988 7.738 1.00 92.62 247 PRO A CA 1
ATOM 1984 C C . PRO A 1 247 ? -21.604 4.290 8.980 1.00 92.62 247 PRO A C 1
ATOM 1986 O O . PRO A 1 247 ? -21.547 3.067 9.117 1.00 92.62 247 PRO A O 1
ATOM 1989 N N . SER A 1 248 ? -22.169 5.089 9.881 1.00 88.31 248 SER A N 1
ATOM 1990 C CA . SER A 1 248 ? -22.990 4.634 11.003 1.00 88.31 248 SER A CA 1
ATOM 1991 C C . SER A 1 248 ? -24.342 5.333 10.966 1.00 88.31 248 SER A C 1
ATOM 1993 O O . SER A 1 248 ? -24.469 6.449 10.462 1.00 88.31 248 SER A O 1
ATOM 1995 N N . VAL A 1 249 ? -25.357 4.656 11.499 1.00 84.12 249 VAL A N 1
ATOM 1996 C CA . VAL A 1 249 ? -26.646 5.280 11.796 1.00 84.12 249 VAL A CA 1
ATOM 1997 C C . VAL A 1 249 ? -26.515 5.911 13.184 1.00 84.12 249 VAL A C 1
ATOM 1999 O O . VAL A 1 249 ? -26.206 5.177 14.126 1.00 84.12 249 VAL A O 1
ATOM 2002 N N . PRO A 1 250 ? -26.664 7.240 13.324 1.00 82.50 250 PRO A N 1
ATOM 2003 C CA . PRO A 1 250 ? -26.604 7.876 14.632 1.00 82.50 250 PRO A CA 1
ATOM 2004 C C . PRO A 1 250 ? -27.855 7.539 15.453 1.00 82.50 250 PRO A C 1
ATOM 2006 O O . PRO A 1 250 ? -28.925 7.318 14.888 1.00 82.50 250 PRO A O 1
ATOM 2009 N N . LEU A 1 251 ? -27.706 7.546 16.778 1.00 84.94 251 LEU A N 1
ATOM 2010 C CA . LEU A 1 251 ? -28.821 7.634 17.723 1.00 84.94 251 LEU A CA 1
ATOM 2011 C C . LEU A 1 251 ? -28.947 9.086 18.182 1.00 84.94 251 LEU A C 1
ATOM 2013 O O . LEU A 1 251 ? -27.933 9.741 18.447 1.00 84.94 251 LEU A O 1
ATOM 2017 N N . TRP A 1 252 ? -30.173 9.590 18.263 1.00 88.50 252 TRP A N 1
ATOM 2018 C CA . TRP A 1 252 ? -30.441 10.950 18.716 1.00 88.50 252 TRP A CA 1
ATOM 2019 C C . TRP A 1 252 ? -30.546 11.011 20.241 1.00 88.50 252 TRP A C 1
ATOM 2021 O O . TRP A 1 252 ? -30.930 10.044 20.899 1.00 88.50 252 TRP A O 1
ATOM 2031 N N . ARG A 1 253 ? -30.220 12.176 20.812 1.00 90.12 253 ARG A N 1
ATOM 2032 C CA . ARG A 1 253 ? -30.284 12.417 22.261 1.00 90.12 253 ARG A CA 1
ATOM 2033 C C . ARG A 1 253 ? -31.669 12.097 22.828 1.00 90.12 253 ARG A C 1
ATOM 2035 O O . ARG A 1 253 ? -31.758 11.314 23.763 1.00 90.12 253 ARG A O 1
ATOM 2042 N N . ASP A 1 254 ? -32.722 12.611 22.201 1.00 93.25 254 ASP A N 1
ATOM 2043 C CA . ASP A 1 254 ? -34.107 12.406 22.640 1.00 93.25 254 ASP A CA 1
ATOM 2044 C C . ASP A 1 254 ? -34.511 10.920 22.633 1.00 93.25 254 ASP A C 1
ATOM 2046 O O . ASP A 1 254 ? -35.260 10.473 23.500 1.00 93.25 254 ASP A O 1
ATOM 2050 N N . GLU A 1 255 ? -33.994 10.130 21.681 1.00 93.56 255 GLU A N 1
ATOM 2051 C CA . GLU A 1 255 ? -34.239 8.682 21.628 1.00 93.56 255 GLU A CA 1
ATOM 2052 C C . GLU A 1 255 ? -33.599 7.971 22.822 1.00 93.56 255 GLU A C 1
ATOM 2054 O O . GLU A 1 255 ? -34.207 7.079 23.408 1.00 93.56 255 GLU A O 1
ATOM 2059 N N . LEU A 1 256 ? -32.385 8.378 23.194 1.00 92.44 256 LEU A N 1
ATOM 2060 C CA . LEU A 1 256 ? -31.653 7.828 24.333 1.00 92.44 256 LEU A CA 1
ATOM 2061 C C . LEU A 1 256 ? -32.286 8.259 25.664 1.00 92.44 256 LEU A C 1
ATOM 2063 O O . LEU A 1 256 ? -32.512 7.416 26.534 1.00 92.44 256 LEU A O 1
ATOM 2067 N N . GLU A 1 257 ? -32.674 9.527 25.794 1.00 94.50 257 GLU A N 1
ATOM 2068 C CA . GLU A 1 257 ? -33.346 10.057 26.986 1.00 94.50 257 GLU A CA 1
ATOM 2069 C C . GLU A 1 257 ? -34.704 9.386 27.216 1.00 94.50 257 GLU A C 1
ATOM 2071 O O . GLU A 1 257 ? -35.016 8.998 28.344 1.00 94.50 257 GLU A O 1
ATOM 2076 N N . ALA A 1 258 ? -35.478 9.149 26.151 1.00 95.12 258 ALA A N 1
ATOM 2077 C CA . ALA A 1 258 ? -36.736 8.404 26.223 1.00 95.12 258 ALA A CA 1
ATOM 2078 C C . ALA A 1 258 ? -36.552 6.951 26.705 1.00 95.12 258 ALA A C 1
ATOM 2080 O O . ALA A 1 258 ? -37.491 6.359 27.237 1.00 95.12 258 ALA A O 1
ATOM 2081 N N . GLN A 1 259 ? -35.352 6.383 26.548 1.00 93.69 259 GLN A N 1
ATOM 2082 C CA . GLN A 1 259 ? -34.969 5.062 27.062 1.00 93.69 259 GLN A CA 1
ATOM 2083 C C . GLN A 1 259 ? -34.284 5.130 28.441 1.00 93.69 259 GLN A C 1
ATOM 2085 O O . GLN A 1 259 ? -33.793 4.117 28.938 1.00 93.69 259 GLN A O 1
ATOM 2090 N N . GLY A 1 260 ? -34.246 6.305 29.078 1.00 94.31 260 GLY A N 1
ATOM 2091 C CA . GLY A 1 260 ? -33.641 6.506 30.396 1.00 94.31 260 GLY A CA 1
ATOM 2092 C C . GLY A 1 260 ? -32.124 6.718 30.380 1.00 94.31 260 GLY A C 1
ATOM 2093 O O . GLY A 1 260 ? -31.500 6.685 31.440 1.00 94.31 260 GLY A O 1
ATOM 2094 N N . VAL A 1 261 ? -31.520 6.955 29.213 1.00 92.38 261 VAL A N 1
ATOM 2095 C CA . VAL A 1 261 ? -30.096 7.281 29.058 1.00 92.38 261 VAL A CA 1
ATOM 2096 C C . VAL A 1 261 ? -29.951 8.797 28.926 1.00 92.38 261 VAL A C 1
ATOM 2098 O O . VAL A 1 261 ? -30.207 9.353 27.865 1.00 92.38 261 VAL A O 1
ATOM 2101 N N . TRP A 1 262 ? -29.569 9.471 30.013 1.00 89.88 262 TRP A N 1
ATOM 2102 C CA . TRP A 1 262 ? -29.601 10.942 30.099 1.00 89.88 262 TRP A CA 1
ATOM 2103 C C . TRP A 1 262 ? -28.271 11.590 30.512 1.00 89.88 262 TRP A C 1
ATOM 2105 O O . TRP A 1 262 ? -28.046 12.762 30.218 1.00 89.88 262 TRP A O 1
ATOM 2115 N N . ASP A 1 263 ? -27.367 10.854 31.163 1.00 88.94 263 ASP A N 1
ATOM 2116 C CA . ASP A 1 263 ? -26.069 11.379 31.607 1.00 88.94 263 ASP A CA 1
ATOM 2117 C C . ASP A 1 263 ? -24.995 11.190 30.523 1.00 88.94 263 ASP A C 1
ATOM 2119 O O . ASP A 1 263 ? -24.121 10.323 30.604 1.00 88.94 263 ASP A O 1
ATOM 2123 N N . PHE A 1 264 ? -25.122 11.959 29.440 1.00 85.62 264 PHE A N 1
ATOM 2124 C CA . PHE A 1 264 ? -24.237 11.849 28.276 1.00 85.62 264 PHE A CA 1
ATOM 2125 C C . PHE A 1 264 ? -22.801 12.251 28.582 1.00 85.62 264 PHE A C 1
ATOM 2127 O O . PHE A 1 264 ? -21.893 11.661 28.008 1.00 85.62 264 PHE A O 1
ATOM 2134 N N . ASP A 1 265 ? -22.588 13.205 29.485 1.00 81.62 265 ASP A N 1
ATOM 2135 C CA . ASP A 1 265 ? -21.241 13.643 29.852 1.00 81.62 265 ASP A CA 1
ATOM 2136 C C . ASP A 1 265 ? -20.488 12.477 30.507 1.00 81.62 265 ASP A C 1
ATOM 2138 O O . ASP A 1 265 ? -19.386 12.136 30.087 1.00 81.62 265 ASP A O 1
ATOM 2142 N N . ARG A 1 266 ? -21.133 11.752 31.432 1.00 82.12 266 ARG A N 1
ATOM 2143 C CA . ARG A 1 266 ? -20.577 10.529 32.040 1.00 82.12 266 ARG A CA 1
ATOM 2144 C C . ARG A 1 266 ? -20.408 9.365 31.056 1.00 82.12 266 ARG A C 1
ATOM 2146 O O . ARG A 1 266 ? -19.612 8.464 31.302 1.00 82.12 266 ARG A O 1
ATOM 2153 N N . LEU A 1 267 ? -21.211 9.310 29.994 1.00 82.75 267 LEU A N 1
ATOM 2154 C CA . LEU A 1 267 ? -21.188 8.217 29.010 1.00 82.75 267 LEU A CA 1
ATOM 2155 C C . LEU A 1 267 ? -20.206 8.452 27.858 1.00 82.75 267 LEU A C 1
ATOM 2157 O O . LEU A 1 267 ? -19.772 7.485 27.235 1.00 82.75 267 LEU A O 1
ATOM 2161 N N . CYS A 1 268 ? -19.890 9.710 27.563 1.00 79.56 268 CYS A N 1
ATOM 2162 C CA . CYS A 1 268 ? -19.056 10.106 26.431 1.00 79.56 268 CYS A CA 1
ATOM 2163 C C . CYS A 1 268 ? -17.678 10.624 26.857 1.00 79.56 268 CYS A C 1
ATOM 2165 O O . CYS A 1 268 ? -16.774 10.652 26.022 1.00 79.56 268 CYS A O 1
ATOM 2167 N N . GLU A 1 269 ? -17.501 11.023 28.118 1.00 79.50 269 GLU A N 1
ATOM 2168 C CA . GLU A 1 269 ? -16.202 11.405 28.669 1.00 79.50 269 GLU A CA 1
ATOM 2169 C C . GLU A 1 269 ? -15.641 10.310 29.590 1.00 79.50 269 GLU A C 1
ATOM 2171 O O . GLU A 1 269 ? -16.399 9.661 30.318 1.00 79.50 269 GLU A O 1
ATOM 2176 N N . PRO A 1 270 ? -14.310 10.100 29.602 1.00 79.50 270 PRO A N 1
ATOM 2177 C CA . PRO A 1 270 ? -13.674 9.219 30.573 1.00 79.50 270 PRO A CA 1
ATOM 2178 C C . PRO A 1 270 ? -13.998 9.644 32.010 1.00 79.50 270 PRO A C 1
ATOM 2180 O O . PRO A 1 270 ? -13.738 10.779 32.410 1.00 79.50 270 PRO A O 1
ATOM 2183 N N . PHE A 1 271 ? -14.530 8.714 32.800 1.00 85.69 271 PHE A N 1
ATOM 2184 C CA . PHE A 1 271 ? -14.758 8.905 34.229 1.00 85.69 271 PHE A CA 1
ATOM 2185 C C . PHE A 1 271 ? -13.573 8.325 35.006 1.00 85.69 271 PHE A C 1
ATOM 2187 O O . PHE A 1 271 ? -13.576 7.151 35.368 1.00 85.69 271 PHE A O 1
ATOM 2194 N N . ILE A 1 272 ? -12.535 9.140 35.192 1.00 88.81 272 ILE A N 1
ATOM 2195 C CA . ILE A 1 272 ? -11.300 8.742 35.877 1.00 88.81 272 ILE A CA 1
ATOM 2196 C C . ILE A 1 272 ? -11.360 9.260 37.316 1.00 88.81 272 ILE A C 1
ATOM 2198 O O . ILE A 1 272 ? -11.627 10.441 37.538 1.00 88.81 272 ILE A O 1
ATOM 2202 N N . THR A 1 273 ? -11.113 8.386 38.286 1.00 91.50 273 THR A N 1
ATOM 2203 C CA . THR A 1 273 ? -10.999 8.720 39.714 1.00 91.50 273 THR A CA 1
ATOM 2204 C C . THR A 1 273 ? -9.679 8.179 40.253 1.00 91.50 273 THR A C 1
ATOM 2206 O O . THR A 1 273 ? -9.114 7.256 39.667 1.00 91.50 273 THR A O 1
ATOM 2209 N N . GLU A 1 274 ? -9.192 8.727 41.367 1.00 89.00 274 GLU A N 1
ATOM 2210 C CA . GLU A 1 274 ? -7.985 8.211 42.038 1.00 89.00 274 GLU A CA 1
ATOM 2211 C C . GLU A 1 274 ? -8.134 6.726 42.390 1.00 89.00 274 GLU A C 1
ATOM 2213 O O . GLU A 1 274 ? -7.269 5.925 42.054 1.00 89.00 274 GLU A O 1
ATOM 2218 N N . GLU A 1 275 ? -9.286 6.344 42.947 1.00 90.56 275 GLU A N 1
ATOM 2219 C CA . GLU A 1 275 ? -9.606 4.954 43.296 1.00 90.56 275 GLU A CA 1
ATOM 2220 C C . GLU A 1 275 ? -9.542 4.020 42.077 1.00 90.56 275 GLU A C 1
ATOM 2222 O O . GLU A 1 275 ? -8.965 2.940 42.161 1.00 90.56 275 GLU A O 1
ATOM 2227 N N . LEU A 1 276 ? -10.059 4.449 40.916 1.00 90.38 276 LEU A N 1
ATOM 2228 C CA . LEU A 1 276 ? -9.988 3.658 39.684 1.00 90.38 276 LEU A CA 1
ATOM 2229 C C . LEU A 1 276 ? -8.546 3.530 39.176 1.00 90.38 276 LEU A C 1
ATOM 2231 O O . LEU A 1 276 ? -8.157 2.481 38.664 1.00 90.38 276 LEU A O 1
ATOM 2235 N N . VAL A 1 277 ? -7.751 4.597 39.289 1.00 89.62 277 VAL A N 1
ATOM 2236 C CA . VAL A 1 277 ? -6.336 4.570 38.901 1.00 89.62 277 VAL A CA 1
ATOM 2237 C C . VAL A 1 277 ? -5.567 3.591 39.790 1.00 89.62 277 VAL A C 1
ATOM 2239 O O . VAL A 1 277 ? -4.828 2.756 39.270 1.00 89.62 277 VAL A O 1
ATOM 2242 N N . GLU A 1 278 ? -5.773 3.637 41.103 1.00 90.25 278 GLU A N 1
ATOM 2243 C CA . GLU A 1 278 ? -5.166 2.698 42.051 1.00 90.25 278 GLU A CA 1
ATOM 2244 C C . GLU A 1 278 ? -5.630 1.254 41.817 1.00 90.25 278 GLU A C 1
ATOM 2246 O O . GLU A 1 278 ? -4.805 0.342 41.827 1.00 90.25 278 GLU A O 1
ATOM 2251 N N . GLU A 1 279 ? -6.916 1.034 41.533 1.00 91.69 279 GLU A N 1
ATOM 2252 C CA . GLU A 1 279 ? -7.473 -0.292 41.240 1.00 91.69 279 GLU A CA 1
ATOM 2253 C C . GLU A 1 279 ? -6.859 -0.912 39.975 1.00 91.69 279 GLU A C 1
ATOM 2255 O O . GLU A 1 279 ? -6.502 -2.092 39.964 1.00 91.69 279 GLU A O 1
ATOM 2260 N N . VAL A 1 280 ? -6.727 -0.126 38.901 1.00 88.44 280 VAL A N 1
ATOM 2261 C CA . VAL A 1 280 ? -6.272 -0.620 37.591 1.00 88.44 280 VAL A CA 1
ATOM 2262 C C . VAL A 1 280 ? -4.752 -0.761 37.524 1.00 88.44 280 VAL A C 1
ATOM 2264 O O . VAL A 1 280 ? -4.250 -1.723 36.940 1.00 88.44 280 VAL A O 1
ATOM 2267 N N . PHE A 1 281 ? -4.011 0.198 38.084 1.00 86.31 281 PHE A N 1
ATOM 2268 C CA . PHE A 1 281 ? -2.557 0.290 37.925 1.00 86.31 281 PHE A CA 1
ATOM 2269 C C . PHE A 1 281 ? -1.775 -0.160 39.168 1.00 86.31 281 PHE A C 1
ATOM 2271 O O . PHE A 1 281 ? -0.579 -0.438 39.065 1.00 86.31 281 PHE A O 1
ATOM 2278 N N . GLY A 1 282 ? -2.430 -0.289 40.323 1.00 89.44 282 GLY A N 1
ATOM 2279 C CA . GLY A 1 282 ? -1.785 -0.626 41.590 1.00 89.44 282 GLY A CA 1
ATOM 2280 C C . GLY A 1 282 ? -0.901 0.500 42.137 1.00 89.44 282 GLY A C 1
ATOM 2281 O O . GLY A 1 282 ? -0.642 1.506 41.475 1.00 89.44 282 GLY A O 1
ATOM 2282 N N . GLU A 1 283 ? -0.394 0.313 43.357 1.00 87.06 283 GLU A N 1
ATOM 2283 C CA . GLU A 1 283 ? 0.360 1.342 44.095 1.00 87.06 283 GLU A CA 1
ATOM 2284 C C . GLU A 1 283 ? 1.648 1.805 43.386 1.00 87.06 283 GLU A C 1
ATOM 2286 O O . GLU A 1 283 ? 2.078 2.942 43.566 1.00 87.06 283 GLU A O 1
ATOM 2291 N N . GLU A 1 284 ? 2.270 0.949 42.569 1.00 84.75 284 GLU A N 1
ATOM 2292 C CA . GLU A 1 284 ? 3.534 1.272 41.892 1.00 84.75 284 GLU A CA 1
ATOM 2293 C C . GLU A 1 284 ? 3.347 2.182 40.670 1.00 84.75 284 GLU A C 1
ATOM 2295 O O . GLU A 1 284 ? 4.154 3.086 40.443 1.00 84.75 284 GLU A O 1
ATOM 2300 N N . LEU A 1 285 ? 2.296 1.960 39.872 1.00 84.56 285 LEU A N 1
ATOM 2301 C CA . LEU A 1 285 ? 2.071 2.684 38.615 1.00 84.56 285 LEU A CA 1
ATOM 2302 C C . LEU A 1 285 ? 1.038 3.807 38.750 1.00 84.56 285 LEU A C 1
ATOM 2304 O O . LEU A 1 285 ? 1.066 4.742 37.947 1.00 84.56 285 LEU A O 1
ATOM 2308 N N . ALA A 1 286 ? 0.169 3.769 39.765 1.00 87.19 286 ALA A N 1
ATOM 2309 C CA . ALA A 1 286 ? -0.806 4.827 40.014 1.00 87.19 286 ALA A CA 1
ATOM 2310 C C . ALA A 1 286 ? -0.161 6.226 40.100 1.00 87.19 286 ALA A C 1
ATOM 2312 O O . ALA A 1 286 ? -0.635 7.116 39.395 1.00 87.19 286 ALA A O 1
ATOM 2313 N N . PRO A 1 287 ? 0.965 6.452 40.814 1.00 86.88 287 PRO A N 1
ATOM 2314 C CA . PRO A 1 287 ? 1.600 7.772 40.864 1.00 86.88 287 PRO A CA 1
ATOM 2315 C C . PRO A 1 287 ? 2.047 8.298 39.492 1.00 86.88 287 PRO A C 1
ATOM 2317 O O . PRO A 1 287 ? 2.006 9.503 39.243 1.00 86.88 287 PRO A O 1
ATOM 2320 N N . LEU A 1 288 ? 2.458 7.403 38.588 1.00 85.94 288 LEU A N 1
ATOM 2321 C CA . LEU A 1 288 ? 2.869 7.762 37.231 1.00 85.94 288 LEU A CA 1
ATOM 2322 C C . LEU A 1 288 ? 1.666 8.211 36.391 1.00 85.94 288 LEU A C 1
ATOM 2324 O O . LEU A 1 288 ? 1.742 9.222 35.694 1.00 85.94 288 LEU A O 1
ATOM 2328 N N . VAL A 1 289 ? 0.551 7.481 36.487 1.00 84.06 289 VAL A N 1
ATOM 2329 C CA . VAL A 1 289 ? -0.707 7.821 35.805 1.00 84.06 289 VAL A CA 1
ATOM 2330 C C . VAL A 1 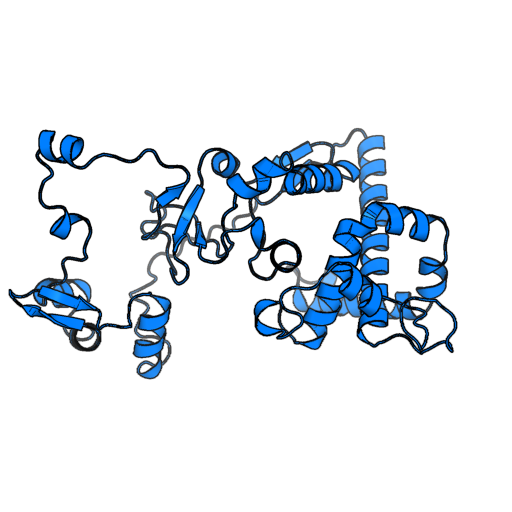289 ? -1.285 9.121 36.358 1.00 84.06 289 VAL A C 1
ATOM 2332 O O . VAL A 1 289 ? -1.663 9.999 35.587 1.00 84.06 289 VAL A O 1
ATOM 2335 N N . MET A 1 290 ? -1.259 9.297 37.680 1.00 84.94 290 MET A N 1
ATOM 2336 C CA . MET A 1 290 ? -1.651 10.547 38.330 1.00 84.94 290 MET A CA 1
ATOM 2337 C C . MET A 1 290 ? -0.840 11.738 37.799 1.00 84.94 290 MET A C 1
ATOM 2339 O O . MET A 1 290 ? -1.400 12.807 37.571 1.00 84.94 290 MET A O 1
ATOM 2343 N N . GLY A 1 291 ? 0.452 11.541 37.511 1.00 86.00 291 GLY A N 1
ATOM 2344 C CA . GLY A 1 291 ? 1.338 12.559 36.938 1.00 86.00 291 GLY A CA 1
ATOM 2345 C C . GLY A 1 291 ? 0.985 13.024 35.517 1.00 86.00 291 GLY A C 1
ATOM 2346 O O . GLY A 1 291 ? 1.447 14.088 35.106 1.00 86.00 291 GLY A O 1
ATOM 2347 N N . VAL A 1 292 ? 0.163 12.274 34.773 1.00 87.31 292 VAL A N 1
ATOM 2348 C CA . VAL A 1 292 ? -0.362 12.672 33.449 1.00 87.31 292 VAL A CA 1
ATOM 2349 C C . VAL A 1 292 ? -1.837 13.082 33.491 1.00 87.31 292 VAL A C 1
ATOM 2351 O O . VAL A 1 292 ? -2.459 13.287 32.444 1.00 87.31 292 VAL A O 1
ATOM 2354 N N . THR A 1 293 ? -2.394 13.247 34.693 1.00 89.25 293 THR A N 1
ATOM 2355 C CA . THR A 1 293 ? -3.762 13.722 34.917 1.00 89.25 293 THR A CA 1
ATOM 2356 C C . THR A 1 293 ? -3.808 15.014 35.735 1.00 89.25 293 THR A C 1
ATOM 2358 O O . THR A 1 293 ? -2.879 15.341 36.466 1.00 89.25 293 THR A O 1
ATOM 2361 N N . GLU A 1 294 ? -4.900 15.758 35.608 1.00 90.25 294 GLU A N 1
ATOM 2362 C CA . GLU A 1 294 ? -5.235 16.941 36.395 1.00 90.25 294 GLU A CA 1
ATOM 2363 C C . GLU A 1 294 ? -6.565 16.729 37.133 1.00 90.25 294 GLU A C 1
ATOM 2365 O O . GLU A 1 294 ? -7.507 16.148 36.585 1.00 90.25 294 GLU A O 1
ATOM 2370 N N . ASP A 1 295 ? -6.639 17.198 38.382 1.00 88.81 295 ASP A N 1
ATOM 2371 C CA . ASP A 1 295 ? -7.872 17.202 39.175 1.00 88.81 295 ASP A CA 1
ATOM 2372 C C . ASP A 1 295 ? -8.828 18.272 38.636 1.00 88.81 295 ASP A C 1
ATOM 2374 O O . ASP A 1 295 ? -8.506 19.462 38.582 1.00 88.81 295 ASP A O 1
ATOM 2378 N N . VAL A 1 296 ? -10.020 17.835 38.232 1.00 88.25 296 VAL A N 1
ATOM 2379 C CA . VAL A 1 296 ? -11.094 18.703 37.725 1.00 88.25 296 VAL A CA 1
ATOM 2380 C C . VAL A 1 296 ? -12.202 18.924 38.764 1.00 88.25 296 VAL A C 1
ATOM 2382 O O . VAL A 1 296 ? -13.263 19.471 38.455 1.00 88.25 296 VAL A O 1
ATOM 2385 N N . GLY A 1 297 ? -11.954 18.522 40.010 1.00 83.69 297 GLY A N 1
ATOM 2386 C CA . GLY A 1 297 ? -12.851 18.624 41.147 1.00 83.69 297 GLY A CA 1
ATOM 2387 C C . GLY A 1 297 ? -13.808 17.438 41.274 1.00 83.69 297 GLY A C 1
ATOM 2388 O O . GLY A 1 297 ? -14.075 16.689 40.333 1.00 83.69 297 GLY A O 1
ATOM 2389 N N . HIS A 1 298 ? -14.388 17.296 42.469 1.00 84.69 298 HIS A N 1
ATOM 2390 C CA . HIS A 1 298 ? -15.317 16.212 42.822 1.00 84.69 298 HIS A CA 1
ATOM 2391 C C . HIS A 1 298 ? -14.710 14.799 42.718 1.00 84.69 298 HIS A C 1
ATOM 2393 O O . HIS A 1 298 ? -15.424 13.854 42.390 1.00 84.69 298 HIS A O 1
ATOM 2399 N N . GLY A 1 299 ? -13.407 14.659 42.992 1.00 84.69 299 GLY A N 1
ATOM 2400 C CA . GLY A 1 299 ? -12.703 13.371 42.935 1.00 84.69 299 GLY A CA 1
ATOM 2401 C C . GLY A 1 299 ? -12.528 12.833 41.514 1.00 84.69 299 GLY A C 1
ATOM 2402 O O . GLY A 1 299 ? -12.362 11.628 41.333 1.00 84.69 299 GLY A O 1
ATOM 2403 N N . ARG A 1 300 ? -12.622 13.711 40.508 1.00 88.06 300 ARG A N 1
ATOM 2404 C CA . ARG A 1 300 ? -12.465 13.362 39.098 1.00 88.06 300 ARG A CA 1
ATOM 2405 C C . ARG A 1 300 ? -11.147 13.878 38.562 1.00 88.06 300 ARG A C 1
ATOM 2407 O O . ARG A 1 300 ? -10.760 15.017 38.804 1.00 88.06 300 ARG A O 1
ATOM 2414 N N . LEU A 1 301 ? -10.535 13.041 37.748 1.00 89.62 301 LEU A N 1
ATOM 2415 C CA . LEU A 1 301 ? -9.306 13.320 37.038 1.00 89.62 301 LEU A CA 1
ATOM 2416 C C . LEU A 1 301 ? -9.592 13.406 35.543 1.00 89.62 301 LEU A C 1
ATOM 2418 O O . LEU A 1 301 ? -10.502 12.761 35.016 1.00 89.62 301 LEU A O 1
ATOM 2422 N N . ARG A 1 302 ? -8.780 14.184 34.843 1.00 88.38 302 ARG A N 1
ATOM 2423 C CA . ARG A 1 302 ? -8.745 14.228 33.381 1.00 88.38 302 ARG A CA 1
ATOM 2424 C C . ARG A 1 302 ? -7.298 14.173 32.922 1.00 88.38 302 ARG A C 1
ATOM 2426 O O . ARG A 1 302 ? -6.420 14.617 33.642 1.00 88.38 302 ARG A O 1
ATOM 2433 N N . LEU A 1 303 ? -7.032 13.646 31.732 1.00 86.00 303 LEU A N 1
ATOM 2434 C CA . LEU A 1 303 ? -5.698 13.755 31.136 1.00 86.00 303 LEU A CA 1
ATOM 2435 C C . LEU A 1 303 ? -5.305 15.229 30.970 1.00 86.00 303 LEU A C 1
ATOM 2437 O O . LEU A 1 303 ? -6.127 16.040 30.538 1.00 86.00 303 LEU A O 1
ATOM 2441 N N . VAL A 1 304 ? -4.052 15.556 31.295 1.00 86.69 304 VAL A N 1
ATOM 2442 C CA . VAL A 1 304 ? -3.512 16.917 31.162 1.00 86.69 304 VAL A CA 1
ATOM 2443 C C . VAL A 1 304 ? -3.703 17.419 29.731 1.00 86.69 304 VAL A C 1
ATOM 2445 O O . VAL A 1 304 ? -3.475 16.691 28.758 1.00 86.69 304 VAL A O 1
ATOM 2448 N N . SER A 1 305 ? -4.094 18.689 29.596 1.00 80.38 305 SER A N 1
ATOM 2449 C CA . SER A 1 305 ? -4.271 19.335 28.294 1.00 80.38 305 SER A CA 1
ATOM 2450 C C . SER A 1 305 ? -3.034 19.157 27.405 1.00 80.38 305 SER A C 1
ATOM 2452 O O . SER A 1 305 ? -1.921 19.529 27.773 1.00 80.38 305 SER A O 1
ATOM 2454 N N . GLY A 1 306 ? -3.232 18.567 26.225 1.00 77.75 306 GLY A N 1
ATOM 2455 C CA . GLY A 1 306 ? -2.157 18.199 25.302 1.00 77.75 306 GLY A CA 1
ATOM 2456 C C . GLY A 1 306 ? -1.871 16.698 25.239 1.00 77.75 306 GLY A C 1
ATOM 2457 O O . GLY A 1 306 ? -1.493 16.237 24.171 1.00 77.75 306 GLY A O 1
ATOM 2458 N N . LEU A 1 307 ? -2.171 15.906 26.274 1.00 80.81 307 LEU A N 1
ATOM 2459 C CA . LEU A 1 307 ? -2.001 14.441 26.287 1.00 80.81 307 LEU A CA 1
ATOM 2460 C C . LEU A 1 307 ? -3.293 13.717 25.902 1.00 80.81 307 LEU A C 1
ATOM 2462 O O . LEU A 1 307 ? -3.892 12.987 26.683 1.00 80.81 307 LEU A O 1
ATOM 2466 N N . HIS A 1 308 ? -3.753 13.964 24.680 1.00 73.69 308 HIS A N 1
ATOM 2467 C CA . HIS A 1 308 ? -5.068 13.526 24.200 1.00 73.69 308 HIS A CA 1
ATOM 2468 C C . HIS A 1 308 ? -5.015 12.311 23.262 1.00 73.69 308 HIS A C 1
ATOM 2470 O O . HIS A 1 308 ? -6.047 11.901 22.732 1.00 73.69 308 HIS A O 1
ATOM 2476 N N . THR A 1 309 ? -3.832 11.734 23.042 1.00 74.25 309 THR A N 1
ATOM 2477 C CA . THR A 1 309 ? -3.651 10.504 22.262 1.00 74.25 309 THR A CA 1
ATOM 2478 C C . THR A 1 309 ? -2.775 9.518 23.021 1.00 74.25 309 THR A C 1
ATOM 2480 O O . THR A 1 309 ? -1.924 9.908 23.821 1.00 74.25 309 THR A O 1
ATOM 2483 N N . GLU A 1 310 ? -2.969 8.229 22.744 1.00 74.31 310 GLU A N 1
ATOM 2484 C CA . GLU A 1 310 ? -2.135 7.162 23.303 1.00 74.31 310 GLU A CA 1
ATOM 2485 C C . GLU A 1 310 ? -0.660 7.358 22.920 1.00 74.31 310 GLU A C 1
ATOM 2487 O O . GLU A 1 310 ? 0.206 7.219 23.776 1.00 74.31 310 GLU A O 1
ATOM 2492 N N . GLU A 1 311 ? -0.374 7.762 21.674 1.00 74.94 311 GLU A N 1
ATOM 2493 C CA . GLU A 1 311 ? 0.989 8.083 21.219 1.00 74.94 311 GLU A CA 1
ATOM 2494 C C . GLU A 1 311 ? 1.644 9.180 22.086 1.00 74.94 311 GLU A C 1
ATOM 2496 O O . GLU A 1 311 ? 2.754 8.977 22.573 1.00 74.94 311 GLU A O 1
ATOM 2501 N N . LEU A 1 312 ? 0.950 10.291 22.367 1.00 79.81 312 LEU A N 1
ATOM 2502 C CA . LEU A 1 312 ? 1.490 11.390 23.187 1.00 79.81 312 LEU A CA 1
ATOM 2503 C C . LEU A 1 312 ? 1.705 10.980 24.650 1.00 79.81 312 LEU A C 1
ATOM 2505 O O . LEU A 1 312 ? 2.694 11.370 25.271 1.00 79.81 312 LEU A O 1
ATOM 2509 N N . ILE A 1 313 ? 0.799 10.170 25.205 1.00 79.12 313 ILE A N 1
ATOM 2510 C CA . ILE A 1 313 ? 0.960 9.610 26.553 1.00 79.12 313 ILE A CA 1
ATOM 2511 C C . ILE A 1 313 ? 2.189 8.693 26.585 1.00 79.12 313 ILE A C 1
ATOM 2513 O O . ILE A 1 313 ? 3.025 8.816 27.479 1.00 79.12 313 ILE A O 1
ATOM 2517 N N . CYS A 1 314 ? 2.345 7.812 25.594 1.00 74.25 314 CYS A N 1
ATOM 2518 C CA . CYS A 1 314 ? 3.508 6.937 25.484 1.00 74.25 314 CYS A CA 1
ATOM 2519 C C . CYS A 1 314 ? 4.821 7.714 25.332 1.00 74.25 314 CYS A C 1
ATOM 2521 O O . CYS A 1 314 ? 5.819 7.295 25.909 1.00 74.25 314 CYS A O 1
ATOM 2523 N N . GLU A 1 315 ? 4.845 8.833 24.607 1.00 78.06 315 GLU A N 1
ATOM 2524 C CA . GLU A 1 315 ? 6.035 9.687 24.492 1.00 78.06 315 GLU A CA 1
ATOM 2525 C C . GLU A 1 315 ? 6.446 10.286 25.845 1.00 78.06 315 GLU A C 1
ATOM 2527 O O . GLU A 1 315 ? 7.621 10.230 26.215 1.00 78.06 315 GLU A O 1
ATOM 2532 N N . VAL A 1 316 ? 5.487 10.808 26.618 1.00 78.69 316 VAL A N 1
ATOM 2533 C CA . VAL A 1 316 ? 5.758 11.388 27.945 1.00 78.69 316 VAL A CA 1
ATOM 2534 C C . VAL A 1 316 ? 6.191 10.324 28.948 1.00 78.69 316 VAL A C 1
ATOM 2536 O O . VAL A 1 316 ? 7.167 10.519 29.672 1.00 78.69 316 VAL A O 1
ATOM 2539 N N . LEU A 1 317 ? 5.503 9.182 28.975 1.00 73.50 317 LEU A N 1
ATOM 2540 C CA . LEU A 1 317 ? 5.825 8.095 29.898 1.00 73.50 317 LEU A CA 1
ATOM 2541 C C . LEU A 1 317 ? 7.112 7.353 29.493 1.00 73.50 317 LEU A C 1
ATOM 2543 O O . LEU A 1 317 ? 7.882 6.927 30.352 1.00 73.50 317 LEU A O 1
ATOM 2547 N N . GLY A 1 318 ? 7.387 7.239 28.191 1.00 61.47 318 GLY A N 1
ATOM 2548 C CA . GLY A 1 318 ? 8.586 6.616 27.625 1.00 61.47 318 GLY A CA 1
ATOM 2549 C C . GLY A 1 318 ? 9.856 7.459 27.771 1.00 61.47 318 GLY A C 1
ATOM 2550 O O . GLY A 1 318 ? 10.946 6.899 27.847 1.00 61.47 318 GLY A O 1
ATOM 2551 N N . ALA A 1 319 ? 9.744 8.784 27.912 1.00 49.62 319 ALA A N 1
ATOM 2552 C CA . ALA A 1 319 ? 10.874 9.638 28.293 1.00 49.62 319 ALA A CA 1
ATOM 2553 C C . ALA A 1 319 ? 11.352 9.403 29.747 1.00 49.62 319 ALA A C 1
ATOM 2555 O O . ALA A 1 319 ? 12.436 9.860 30.111 1.00 49.62 319 ALA A O 1
ATOM 2556 N N . GLY A 1 320 ? 10.571 8.682 30.566 1.00 42.59 320 GLY A N 1
ATOM 2557 C CA . GLY A 1 320 ? 10.880 8.354 31.963 1.00 42.59 320 GLY A CA 1
ATOM 2558 C C . GLY A 1 320 ? 10.955 6.857 32.296 1.00 42.59 320 GLY A C 1
ATOM 2559 O O . GLY A 1 320 ? 11.212 6.523 33.450 1.00 42.59 320 GLY A O 1
ATOM 2560 N N . CYS A 1 321 ? 10.746 5.952 31.337 1.00 36.22 321 CYS A N 1
ATOM 2561 C CA . CYS A 1 321 ? 10.746 4.504 31.568 1.00 36.22 321 CYS A CA 1
ATOM 2562 C C . CYS A 1 321 ? 11.598 3.784 30.520 1.00 36.22 321 CYS A C 1
ATOM 2564 O O . CYS A 1 321 ? 11.246 3.754 29.342 1.00 36.22 321 CYS A O 1
ATOM 2566 N N . GLU A 1 322 ? 12.692 3.151 30.957 1.00 34.31 322 GLU A N 1
ATOM 2567 C CA . GLU A 1 322 ? 13.376 2.135 30.154 1.00 34.31 322 GLU A CA 1
ATOM 2568 C C . GLU A 1 322 ? 12.368 1.057 29.709 1.00 34.31 322 GLU A C 1
ATOM 2570 O O . GLU A 1 322 ? 11.463 0.674 30.459 1.00 34.31 322 GLU A O 1
ATOM 2575 N N . GLU A 1 323 ? 12.504 0.609 28.458 1.00 34.88 323 GLU A N 1
ATOM 2576 C CA . GLU A 1 323 ? 11.609 -0.316 27.755 1.00 34.88 323 GLU A CA 1
ATOM 2577 C C . GLU A 1 323 ? 11.302 -1.586 28.575 1.00 34.88 323 GLU A C 1
ATOM 2579 O O . GLU A 1 323 ? 12.013 -2.587 28.508 1.00 34.88 323 GLU A O 1
ATOM 2584 N N . GLY A 1 324 ? 10.207 -1.579 29.338 1.00 38.41 324 GLY A N 1
ATOM 2585 C CA . GLY A 1 324 ? 9.791 -2.761 30.096 1.00 38.41 324 GLY A CA 1
ATOM 2586 C C . GLY A 1 324 ? 8.535 -2.603 30.948 1.00 38.41 324 GLY A C 1
ATOM 2587 O O . GLY A 1 324 ? 7.771 -3.558 31.058 1.00 38.41 324 GLY A O 1
ATOM 2588 N N . ALA A 1 325 ? 8.271 -1.415 31.501 1.00 34.62 325 ALA A N 1
ATOM 2589 C CA . ALA A 1 325 ? 7.276 -1.264 32.572 1.00 34.62 325 ALA A CA 1
ATOM 2590 C C . ALA A 1 325 ? 5.807 -1.128 32.114 1.00 34.62 325 ALA A C 1
ATOM 2592 O O . ALA A 1 325 ? 4.906 -1.511 32.851 1.00 34.62 325 ALA A O 1
ATOM 2593 N N . LEU A 1 326 ? 5.530 -0.656 30.891 1.00 38.94 326 LEU A N 1
ATOM 2594 C CA . LEU A 1 326 ? 4.145 -0.468 30.406 1.00 38.94 326 LEU A CA 1
ATOM 2595 C C . LEU A 1 326 ? 3.546 -1.694 29.698 1.00 38.94 326 LEU A C 1
ATOM 2597 O O . LEU A 1 326 ? 2.403 -1.662 29.246 1.00 38.94 326 LEU A O 1
ATOM 2601 N N . ARG A 1 327 ? 4.280 -2.811 29.617 1.00 36.84 327 ARG A N 1
ATOM 2602 C CA . ARG A 1 327 ? 3.693 -4.103 29.237 1.00 36.84 327 ARG A CA 1
ATOM 2603 C C . ARG A 1 327 ? 3.179 -4.804 30.488 1.00 36.84 327 ARG A C 1
ATOM 2605 O O . ARG A 1 327 ? 3.789 -5.767 30.949 1.00 36.84 327 ARG A O 1
ATOM 2612 N N . ALA A 1 328 ? 2.026 -4.361 30.987 1.00 33.34 328 ALA A N 1
ATOM 2613 C CA . ALA A 1 328 ? 1.180 -5.242 31.781 1.00 33.34 328 ALA A CA 1
ATOM 2614 C C . ALA A 1 328 ? 1.025 -6.577 31.019 1.00 33.34 328 ALA A C 1
ATOM 2616 O O . ALA A 1 328 ? 0.877 -6.614 29.795 1.00 33.34 328 ALA A O 1
ATOM 2617 N N . GLU A 1 329 ? 1.232 -7.667 31.744 1.00 30.98 329 GLU A N 1
ATOM 2618 C CA . GLU A 1 329 ? 1.721 -8.955 31.264 1.00 30.98 329 GLU A CA 1
ATOM 2619 C C . GLU A 1 329 ? 1.062 -9.490 29.974 1.00 30.98 329 GLU A C 1
ATOM 2621 O O . GLU A 1 329 ? -0.102 -9.884 29.947 1.00 30.98 329 GLU A O 1
ATOM 2626 N N . ARG A 1 330 ? 1.869 -9.684 28.918 1.00 37.44 330 ARG A N 1
ATOM 2627 C CA . ARG A 1 330 ? 1.585 -10.681 27.870 1.00 37.44 330 ARG A CA 1
ATOM 2628 C C . ARG A 1 330 ? 1.712 -12.091 28.465 1.00 37.44 330 ARG A C 1
ATOM 2630 O O . ARG A 1 330 ? 2.692 -12.788 28.210 1.00 37.44 330 ARG A O 1
ATOM 2637 N N . LYS A 1 331 ? 0.729 -12.537 29.244 1.00 27.16 331 LYS A N 1
ATOM 2638 C CA . LYS A 1 331 ? 0.537 -13.959 29.564 1.00 27.16 331 LYS A CA 1
ATOM 2639 C C . LYS A 1 331 ? -0.660 -14.481 28.785 1.00 27.16 331 LYS A C 1
ATOM 2641 O O . LYS A 1 331 ? -1.804 -14.322 29.180 1.00 27.16 331 LYS A O 1
ATOM 2646 N N . GLY A 1 332 ? -0.364 -15.106 27.651 1.00 27.64 332 GLY A N 1
ATOM 2647 C CA . GLY A 1 332 ? -1.368 -15.715 26.783 1.00 27.64 332 GLY A CA 1
ATOM 2648 C C . GLY A 1 332 ? -0.818 -15.993 25.394 1.00 27.64 332 GLY A C 1
ATOM 2649 O O . GLY A 1 332 ? -1.339 -15.497 24.404 1.00 27.64 332 GLY A O 1
ATOM 2650 N N . GLY A 1 333 ? 0.286 -16.738 25.312 1.00 31.16 333 GLY A N 1
ATOM 2651 C CA . GLY A 1 333 ? 0.783 -17.232 24.036 1.00 31.16 333 GLY A CA 1
ATOM 2652 C C . GLY A 1 333 ? -0.236 -18.174 23.398 1.00 31.16 333 GLY A C 1
ATOM 2653 O O . GLY A 1 333 ? -0.415 -19.298 23.855 1.00 31.16 333 GLY A O 1
ATOM 2654 N N . CYS A 1 334 ? -0.854 -17.739 22.307 1.00 24.72 334 CYS A N 1
ATOM 2655 C CA . CYS A 1 334 ? -1.340 -18.644 21.279 1.00 24.72 334 CYS A CA 1
ATOM 2656 C C . CYS A 1 334 ? -0.949 -18.048 19.931 1.00 24.72 334 CYS A C 1
ATOM 2658 O O . CYS A 1 334 ? -1.543 -17.086 19.451 1.00 24.72 334 CYS A O 1
ATOM 2660 N N . GLY A 1 335 ? 0.134 -18.578 19.362 1.00 28.17 335 GLY A N 1
ATOM 2661 C CA . GLY A 1 335 ? 0.531 -18.253 18.007 1.00 28.17 335 GLY A CA 1
ATOM 2662 C C . GLY A 1 335 ? -0.530 -18.756 17.041 1.00 28.17 335 GLY A C 1
ATOM 2663 O O . GLY A 1 335 ? -0.758 -19.958 16.954 1.00 28.17 335 GLY A O 1
ATOM 2664 N N . TYR A 1 336 ? -1.128 -17.841 16.289 1.00 26.56 336 TYR A N 1
ATOM 2665 C CA . TYR A 1 336 ? -1.759 -18.175 15.026 1.00 26.56 336 TYR A CA 1
ATOM 2666 C C . TYR A 1 336 ? -1.155 -17.303 13.937 1.00 26.56 336 TYR A C 1
ATOM 2668 O O . TYR A 1 336 ? -1.309 -16.085 13.899 1.00 26.56 336 TYR A O 1
ATOM 2676 N N . SER A 1 337 ? -0.412 -17.976 13.062 1.00 25.11 337 SER A N 1
ATOM 2677 C CA . SER A 1 337 ? -0.020 -17.482 11.755 1.00 25.11 337 SER A CA 1
ATOM 2678 C C . SER A 1 337 ? -1.284 -17.193 10.950 1.00 25.11 337 SER A C 1
ATOM 2680 O O . SER A 1 337 ? -1.997 -18.120 10.561 1.00 25.11 337 SER A O 1
ATOM 2682 N N . ALA A 1 338 ? -1.556 -15.922 10.676 1.00 23.11 338 ALA A N 1
ATOM 2683 C CA . ALA A 1 338 ? -2.519 -15.544 9.656 1.00 23.11 338 ALA A CA 1
ATOM 2684 C C . ALA A 1 338 ? -1.898 -15.824 8.278 1.00 23.11 338 ALA A C 1
ATOM 2686 O O . ALA A 1 338 ? -1.238 -14.981 7.677 1.00 23.11 338 ALA A O 1
ATOM 2687 N N . SER A 1 339 ? -2.060 -17.061 7.816 1.00 22.81 339 SER A N 1
ATOM 2688 C CA . SER A 1 339 ? -1.969 -17.431 6.410 1.00 22.81 339 SER A CA 1
ATOM 2689 C C . SER A 1 339 ? -3.388 -17.498 5.850 1.00 22.81 339 SER A C 1
ATOM 2691 O O . SER A 1 339 ? -4.121 -18.433 6.181 1.00 22.81 339 SER A O 1
ATOM 2693 N N . ALA A 1 340 ? -3.764 -16.529 5.019 1.00 27.91 340 ALA A N 1
ATOM 2694 C CA . ALA A 1 340 ? -4.845 -16.656 4.044 1.00 27.91 340 ALA A CA 1
ATOM 2695 C C . ALA A 1 340 ? -4.643 -15.648 2.918 1.00 27.91 340 ALA A C 1
ATOM 2697 O O . ALA A 1 340 ? -4.754 -14.434 3.213 1.00 27.91 340 ALA A O 1
#

Mean predicted aligned error: 9.02 Å